Protein 7CIK (pdb70)

Solvent-accessible surface area: 18407 Å² total; per-residue (Å²): 160,92,89,46,89,64,38,16,75,120,20,94,173,118,63,59,119,51,121,64,12,120,118,15,161,13,11,26,0,17,21,97,18,0,93,124,27,42,144,147,28,34,93,173,21,112,86,160,88,10,15,22,0,14,127,108,39,60,176,56,2,4,48,14,5,115,22,2,16,2,11,39,8,9,95,19,6,15,38,28,19,6,110,62,3,70,93,48,105,11,4,84,132,16,133,6,63,1,56,15,27,117,100,27,50,73,152,104,182,87,26,128,2,122,2,33,0,51,0,106,41,72,135,77,38,143,25,69,117,139,61,26,122,61,5,80,69,62,0,8,44,18,5,104,37,1,129,31,100,63,3,85,30,64,99,94,99,124,62,27,90,52,16,24,57,63,15,77,148,105,47,108,103,64,76,92,18,144,89,41,122,32,7,19,1,14,9,99,66,0,87,116,22,10,140,107,24,56,91,216,23,23,1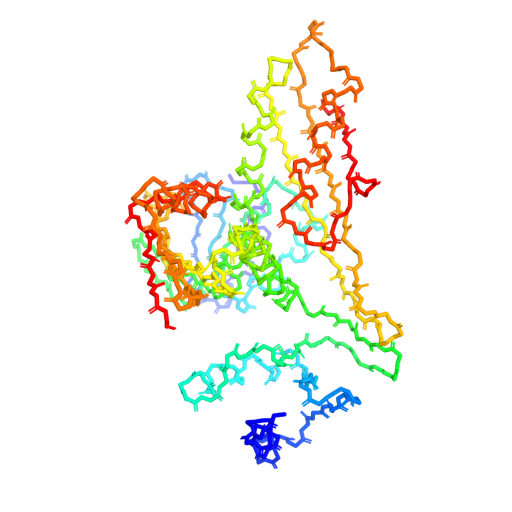12,70,107,11,9,20,0,19,104,122,57,78,167,74,4,7,60,15,1,100,37,1,14,2,16,56,8,12,69,32,5,14,38,30,19,6,114,58,4,55,86,76,98,15,1,108,79,3,122,8,86,1,42,12,16,113,99,16,38,56,153,106,152,64,43,97,4,107,1,27,0,71,1,93,32,93,144,69,42,121,27,55,109,126,60,36,117,56,6,70,68,70,0,7,42,17,4,96,14,6,90,46,95,87,4,83,39,59,87,105

B-factor: mean 67.12, std 33.29, range [23.27, 188.62]

Sequence (312 aa):
PDDLNAVVTELDKEGVKYKISPDGRTIYVPENVARELRLKLAAKGVPRKGIVGYELFDKSGIVLSRFQQLVNFKRAIEGELAKTIMSLDCVEFARVHIVLPEKSLFIREEEEAKASVFLKLKPGCELTPEQVKAIRNLVSGSVENLKPSQVVVVDDPDDLNAVVTELDKEGVKYKISPDGRTIYVPENVARELRLKLAAKGVPRKGIVGYELFDKSGIVLSRFQQLVNFKRAIEGELAKTIMSLDCVEFARVHIVLPEKSLFIREEEEAKASVFLKLKPGCELTPEQVKAIRNLVSGSVENLKPSQVVVVDD

Foldseek 3Di:
DPPPCVPCVVVVVVPADKDADPVGPAIEEAPVVVVVVQVVCVVPPPDPSRYFHAPADDPVGGHGDPVNVVVVVQQVVQVVLQVVLCVDPFFPGKGKDKADDPDDDPVDPADAIAMEMETATDPVDDDDPVSLLVSLCSVQVVDDRYHSVRYYYDYD/DVLVVVVQVVCVPVPNDWDDDPDHQAIEDACVVVVVVCVPLVPVRDPCPRYFHFPDDDPVDTHGDPVRVVVVVQQVVQVVLQVVLCVVVQFVGKGKDKAADDDDDPVDGGAAIAMEMETEGDPPDDDDPVSLLVSLCSVQVPDDRYHSVRYYYDYD

Organism: Aquifex aeolicus (strain VF5) (NCBI:txid224324)

Radius of gyration: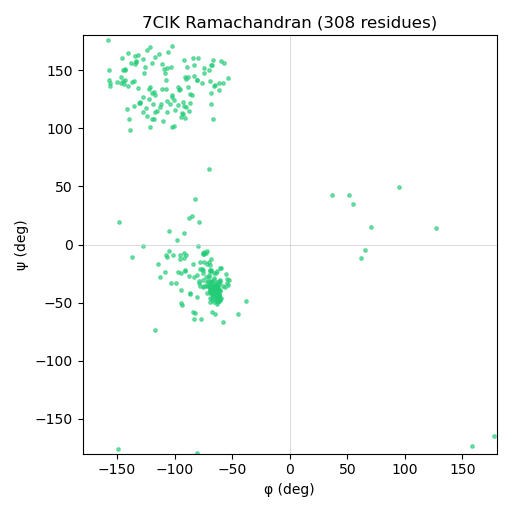 21.32 Å; Cα contacts (8 Å, |Δi|>4): 488; chains: 2; bounding box: 63×47×64 Å

Secondary structure (DSSP, 8-state):
--STHHHHHHHTTTT---EE-SSSS-EEEEHHHHHHHHHHHHHH--SS--EEEEEEE-SSEEEE-HHHHHHHHHHHHHHHHHHHHTTSSSEEEEEEEEEPP-EEETT-S----EEEEEEEE-TT----HHHHHHHHHHHHTT-TT--GGGEEEEE-/-TTGGGTHHHHHHHT---EE-SSSS-EEEEHHHHTTHHHHTTTTT--SSSEEEEEEEETTEEEE-HHHHHHHHHHHHHHHHHHHHGGGSSEEEEEEEEEPP-EEETT-S----EEEEEEEE-SS----HHHHHHHHHHHHTT-TT--GGGEEEEE-

Nearest PDB structures (foldseek):
  7cik-assembly1_B  TM=9.094E-01  e=5.323E-28  Aquifex aeolicus VF5
  8wkq-assembly1_WO  TM=8.737E-01  e=3.207E-10  Salmonella enterica subsp. enterica serovar Typhimurium str. LT2
  7nvg-assembly1_B1  TM=8.906E-01  e=3.865E-09  Salmonella enterica subsp. enterica serovar Typhimurium
  7cgo-assembly1_Da  TM=8.199E-01  e=1.043E-09  Salmonella enterica subsp. enterica serovar Typhimurium str. LT2
  8wkq-assembly1_UI  TM=6.180E-01  e=1.212E-11  Salmonella enterica subsp. enterica serovar Typhimurium str. LT2

Structure (mmCIF, N/CA/C/O backbone):
data_7CIK
#
_entry.id   7CIK
#
_cell.length_a   121.750
_cell.length_b   121.750
_cell.length_c   71.721
_cell.angle_alpha   90.000
_cell.angle_beta   90.000
_cell.angle_gamma   120.000
#
_symmetry.space_group_name_H-M   'H 3'
#
loop_
_entity.id
_entity.type
_entity.pdbx_description
1 polymer 'Flagellar M-ring protein'
2 non-polymer (4R)-2-METHYLPENTANE-2,4-DIOL
3 water water
#
loop_
_atom_site.group_PDB
_atom_site.id
_atom_site.type_symbol
_atom_site.label_atom_id
_atom_site.label_alt_id
_atom_site.label_comp_id
_atom_site.label_asym_id
_atom_site.label_entity_id
_atom_site.label_seq_id
_atom_site.pdbx_PDB_ins_code
_atom_site.Cartn_x
_atom_site.Cartn_y
_atom_site.Cartn_z
_atom_site.occupancy
_atom_site.B_iso_or_equiv
_atom_site.auth_seq_id
_atom_site.auth_comp_id
_atom_site.auth_asym_id
_atom_site.auth_atom_id
_atom_site.pdbx_PDB_model_num
ATOM 1 N N . PRO A 1 18 ? -2.87200 4.89500 33.36000 1.000 143.23723 58 PRO A N 1
ATOM 2 C CA . PRO A 1 18 ? -3.99100 4.94500 34.30700 1.000 145.17536 58 PRO A CA 1
ATOM 3 C C . PRO A 1 18 ? -4.30100 6.37000 34.75400 1.000 146.70441 58 PRO A C 1
ATOM 4 O O . PRO A 1 18 ? -4.23400 6.66900 35.94600 1.000 146.94187 58 PRO A O 1
ATOM 8 N N . ASP A 1 19 ? -4.64100 7.23500 33.80400 1.000 146.53135 59 ASP A N 1
ATOM 9 C CA . ASP A 1 19 ? -4.88700 8.64100 34.10300 1.000 149.48172 59 ASP A CA 1
ATOM 10 C C . ASP A 1 19 ? -6.35100 9.02800 33.91300 1.000 151.31345 59 ASP A C 1
ATOM 11 O O . ASP A 1 19 ? -6.89300 8.92000 32.81200 1.000 152.50324 59 ASP A O 1
ATOM 16 N N . ASP A 1 20 ? -6.98200 9.45700 35.00500 1.000 150.83909 60 ASP A N 1
ATOM 17 C CA . ASP A 1 20 ? -8.33200 10.02900 34.99500 1.000 152.23481 60 ASP A CA 1
ATOM 18 C C . ASP A 1 20 ? -9.43000 9.04200 34.57700 1.000 151.50690 60 ASP A C 1
ATOM 19 O O . ASP A 1 20 ? -10.61700 9.36900 34.63000 1.000 148.65489 60 ASP A O 1
ATOM 24 N N . LEU A 1 21 ? -9.04500 7.83400 34.17800 1.000 151.29433 61 LEU A N 1
ATOM 25 C CA . LEU A 1 21 ? -10.02100 6.84000 33.74600 1.000 148.49965 61 LEU A CA 1
ATOM 26 C C . LEU A 1 21 ? -10.75700 6.23900 34.93900 1.000 146.14408 61 LEU A C 1
ATOM 27 O O . LEU A 1 21 ? -11.87600 5.75000 34.80400 1.000 143.44334 61 LEU A O 1
ATOM 32 N N . ASN A 1 22 ? -10.12100 6.28800 36.10600 1.000 148.70880 62 ASN A N 1
ATOM 33 C CA . ASN A 1 22 ? -10.66900 5.68800 37.31800 1.000 146.93117 62 ASN A CA 1
ATOM 34 C C . ASN A 1 22 ? -12.01100 6.28000 37.74400 1.000 143.08874 62 ASN A C 1
ATOM 35 O O . ASN A 1 22 ? -12.85100 5.58500 38.31600 1.000 138.56089 62 ASN A O 1
ATOM 40 N N . ALA A 1 23 ? -12.20500 7.56400 37.46200 1.000 144.00819 63 ALA A N 1
ATOM 41 C CA . ALA A 1 23 ? -13.40800 8.27300 37.88400 1.000 142.95374 63 ALA A CA 1
ATOM 42 C C . ALA A 1 23 ? -14.66600 7.72400 37.21700 1.000 140.02423 63 ALA A C 1
ATOM 43 O O . ALA A 1 23 ? -15.72500 7.64800 37.84200 1.000 140.43284 63 ALA A O 1
ATOM 45 N N . VAL A 1 24 ? -14.54900 7.33700 35.95100 1.000 136.40618 64 VAL A N 1
ATOM 46 C CA . VAL A 1 24 ? -15.70900 6.87900 35.19500 1.000 133.82642 64 VAL A CA 1
ATOM 47 C C . VAL A 1 24 ? -15.88000 5.36000 35.22000 1.000 133.90484 64 VAL A C 1
ATOM 48 O O . VAL A 1 24 ? -17.00200 4.86600 35.32000 1.000 132.87774 64 VAL A O 1
ATOM 52 N N . VAL A 1 25 ? -14.77700 4.62000 35.14100 1.000 135.22993 65 VAL A N 1
ATOM 53 C CA . VAL A 1 25 ? -14.85300 3.16500 35.03800 1.000 131.62827 65 VAL A CA 1
ATOM 54 C C . VAL A 1 25 ? -15.32300 2.51100 36.33600 1.000 133.29354 65 VAL A C 1
ATOM 55 O O . VAL A 1 25 ? -15.90000 1.42500 36.31300 1.000 131.05841 65 VAL A O 1
ATOM 59 N N . THR A 1 26 ? -15.08400 3.17400 37.46400 1.000 136.08433 66 THR A N 1
ATOM 60 C CA . THR A 1 26 ? -15.48900 2.63800 38.75800 1.000 137.31323 66 THR A CA 1
ATOM 61 C C . THR A 1 26 ? -16.96600 2.90700 39.01700 1.000 136.59211 66 THR A C 1
ATOM 62 O O . THR A 1 26 ? -17.62100 2.17400 39.75900 1.000 135.38473 66 THR A O 1
ATOM 66 N N . GLU A 1 27 ? -17.48600 3.96200 38.39900 1.000 136.95524 67 GLU A N 1
ATOM 67 C CA . GLU A 1 27 ? -18.89700 4.30100 38.52100 1.000 138.74900 67 GLU A CA 1
ATOM 68 C C . GLU A 1 27 ? -19.70400 3.65000 37.40200 1.000 135.50856 67 GLU A C 1
ATOM 69 O O . GLU A 1 27 ? -20.93400 3.69900 37.40200 1.000 134.06558 67 GLU A O 1
ATOM 75 N N . LEU A 1 28 ? -19.00100 3.04300 36.45000 1.000 133.41801 68 LEU A N 1
ATOM 76 C CA . LEU A 1 28 ? -19.64700 2.31200 35.36500 1.000 131.45767 68 LEU A CA 1
ATOM 77 C C . LEU A 1 28 ? -19.49600 0.80800 35.56400 1.000 130.57049 68 LEU A C 1
ATOM 78 O O . LEU A 1 28 ? -20.13600 0.01300 34.87500 1.000 127.17144 68 LEU A O 1
ATOM 83 N N . ASP A 1 29 ? -18.64400 0.42500 36.51000 1.000 130.01148 69 ASP A N 1
ATOM 84 C CA . ASP A 1 29 ? -18.45000 -0.98100 36.84200 1.000 130.28103 69 ASP A CA 1
ATOM 85 C C . ASP A 1 29 ? -19.63100 -1.50000 37.65500 1.000 135.10485 69 ASP A C 1
ATOM 86 O O . ASP A 1 29 ? -19.88900 -2.70300 37.70100 1.000 133.94024 69 ASP A O 1
ATOM 91 N N . LYS A 1 30 ? -20.34800 -0.57800 38.29200 1.000 135.22648 70 LYS A N 1
ATOM 92 C CA . LYS A 1 30 ? -21.50000 -0.92500 39.11600 1.000 135.29366 70 LYS A CA 1
ATOM 93 C C . LYS A 1 30 ? -22.65900 -1.46500 38.28200 1.000 135.82322 70 LYS A C 1
ATOM 94 O O . LYS A 1 30 ? -23.24600 -2.49400 38.61700 1.000 136.57666 70 LYS A O 1
ATOM 100 N N . GLU A 1 31 ? -22.98400 -0.76400 37.19900 1.000 134.51175 71 GLU A N 1
ATOM 101 C CA . GLU A 1 31 ? -24.09300 -1.15600 36.33200 1.000 132.74487 71 GLU A CA 1
ATOM 102 C C . GLU A 1 31 ? -23.84300 -2.51300 35.68300 1.000 130.11072 71 GLU A C 1
ATOM 103 O O . GLU A 1 31 ? -24.70400 -3.39200 35.71000 1.000 128.49077 71 GLU A O 1
ATOM 109 N N . GLY A 1 32 ? -22.66100 -2.67700 35.09800 1.000 125.29611 72 GLY A N 1
ATOM 110 C CA . GLY A 1 32 ? -22.28900 -3.93700 34.48200 1.000 122.92008 72 GLY A CA 1
ATOM 111 C C . GLY A 1 32 ? -22.56000 -3.98000 32.99000 1.000 119.14371 72 GLY A C 1
ATOM 112 O O . GLY A 1 32 ? -23.16800 -4.92700 32.48900 1.000 116.11672 72 GLY A O 1
ATOM 113 N N . VAL A 1 33 ? -22.11100 -2.95100 32.28000 1.000 117.35716 73 VAL A N 1
ATOM 114 C CA . VAL A 1 33 ? -22.24100 -2.91100 30.82800 1.000 109.45140 73 VAL A CA 1
ATOM 115 C C . VAL A 1 33 ? -20.87700 -3.09000 30.16800 1.000 102.18629 73 VAL A C 1
ATOM 116 O O . VAL A 1 33 ? -19.84800 -2.72900 30.74100 1.000 104.37625 73 VAL A O 1
ATOM 120 N N . LYS A 1 34 ? -20.87600 -3.65200 28.96400 1.000 95.51072 74 LYS A N 1
ATOM 121 C CA . LYS A 1 34 ? -19.63400 -3.95700 28.26300 1.000 96.23791 74 LYS A CA 1
ATOM 122 C C . LYS A 1 34 ? -18.86500 -2.70000 27.86800 1.000 92.37673 74 LYS A C 1
ATOM 123 O O . LYS A 1 34 ? -19.26900 -1.96600 26.96700 1.000 78.34586 74 LYS A O 1
ATOM 129 N N . TYR A 1 35 ? -17.75300 -2.46000 28.55400 1.000 91.74423 75 TYR A N 1
ATOM 130 C CA . TYR A 1 35 ? -16.87000 -1.34800 28.22500 1.000 88.08721 75 TYR A CA 1
ATOM 131 C C . TYR A 1 35 ? -15.42000 -1.80500 28.30900 1.000 90.96576 75 TYR A C 1
ATOM 132 O O . TYR A 1 35 ? -15.11000 -2.77200 29.00500 1.000 99.43072 75 TYR A O 1
ATOM 141 N N . LYS A 1 36 ? -14.53300 -1.11100 27.60500 1.000 85.76667 76 LYS A N 1
ATOM 142 C CA . LYS A 1 36 ? -13.11800 -1.45400 27.64400 1.000 93.01733 76 LYS A CA 1
ATOM 143 C C . LYS A 1 36 ? -12.23600 -0.26900 27.26800 1.000 90.70686 76 LYS A C 1
ATOM 144 O O . LYS A 1 36 ? -12.63500 0.59700 26.49000 1.000 81.06428 76 LYS A O 1
ATOM 150 N N . ILE A 1 37 ? -11.03200 -0.24300 27.83000 1.000 94.93520 77 ILE A N 1
ATOM 151 C CA . ILE A 1 37 ? -10.08600 0.83600 27.58000 1.000 91.59057 77 ILE A CA 1
ATOM 152 C C . ILE A 1 37 ? -9.18700 0.49500 26.39500 1.000 92.43535 77 ILE A C 1
ATOM 153 O O . ILE A 1 37 ? -8.82800 -0.66500 26.19300 1.000 96.41413 77 ILE A O 1
ATOM 158 N N . SER A 1 38 ? -8.83700 1.51100 25.61200 1.000 92.52459 78 SER A N 1
ATOM 159 C CA . SER A 1 38 ? -7.93300 1.35100 24.47800 1.000 98.79772 78 SER A CA 1
ATOM 160 C C . SER A 1 38 ? -6.57000 0.83200 24.93700 1.000 106.12926 78 SER A C 1
ATOM 161 O O . SER A 1 38 ? -6.21000 0.99000 26.10400 1.000 104.31746 78 SER A O 1
ATOM 164 N N . PRO A 1 39 ? -5.80700 0.20600 24.02300 1.000 110.51417 79 PRO A N 1
ATOM 165 C CA . PRO A 1 39 ? -4.46200 -0.27400 24.36700 1.000 109.40379 79 PRO A CA 1
ATOM 166 C C . PRO A 1 39 ? -3.53300 0.84900 24.82700 1.000 113.10192 79 PRO A C 1
ATOM 167 O O . PRO A 1 39 ? -2.52400 0.58200 25.48100 1.000 114.53482 79 PRO A O 1
ATOM 171 N N . ASP A 1 40 ? -3.87400 2.08800 24.48600 1.000 115.39746 80 ASP A N 1
ATOM 172 C CA . ASP A 1 40 ? -3.10900 3.24600 24.92900 1.000 112.44109 80 ASP A CA 1
ATOM 173 C C . ASP A 1 40 ? -3.42300 3.56000 26.38800 1.000 111.27842 80 ASP A C 1
ATOM 174 O O . ASP A 1 40 ? -2.55400 3.46700 27.25500 1.000 112.02913 80 ASP A O 1
ATOM 179 N N . GLY A 1 41 ? -4.67300 3.93000 26.65000 1.000 104.76422 81 GLY A N 1
ATOM 180 C CA . GLY A 1 41 ? -5.11700 4.20600 28.00400 1.000 102.54223 81 GLY A CA 1
ATOM 181 C C . GLY A 1 41 ? -5.77900 5.56100 28.16400 1.000 108.69518 81 GLY A C 1
ATOM 182 O O . GLY A 1 41 ? -5.96800 6.03500 29.28400 1.000 113.48781 81 GLY A O 1
ATOM 183 N N . ARG A 1 42 ? -6.13500 6.18600 27.04600 1.000 105.02692 82 ARG A N 1
ATOM 184 C CA . ARG A 1 42 ? -6.76300 7.50400 27.08000 1.000 103.86020 82 ARG A CA 1
ATOM 185 C C . ARG A 1 42 ? -8.07000 7.53600 26.28900 1.000 101.08113 82 ARG A C 1
ATOM 186 O O . ARG A 1 42 ? -8.74800 8.56300 26.23800 1.000 103.38024 82 ARG A O 1
ATOM 194 N N . THR A 1 43 ? -8.41900 6.41000 25.67600 1.000 97.48092 83 THR A N 1
ATOM 195 C CA . THR A 1 43 ? -9.65900 6.30300 24.91400 1.000 90.51430 83 THR A CA 1
ATOM 196 C C . THR A 1 43 ? -10.53100 5.17400 25.45400 1.000 84.13753 83 THR A C 1
ATOM 197 O O . THR A 1 43 ? -10.08900 4.03100 25.55200 1.000 85.20439 83 THR A O 1
ATOM 201 N N . ILE A 1 44 ? -11.77200 5.49900 25.80300 1.000 75.98916 84 ILE A N 1
ATOM 202 C CA . ILE A 1 44 ? -12.68300 4.50900 26.36500 1.000 71.35668 84 ILE A CA 1
ATOM 203 C C . ILE A 1 44 ? -13.81800 4.19800 25.39000 1.000 69.82745 84 ILE A C 1
ATOM 204 O O . ILE A 1 44 ? -14.14600 5.00900 24.52200 1.000 68.01593 84 ILE A O 1
ATOM 209 N N . TYR A 1 45 ? -14.40300 3.01200 25.53000 1.000 68.00341 85 TYR A N 1
ATOM 210 C CA . TYR A 1 45 ? -15.50400 2.58800 24.67400 1.000 56.43935 85 TYR A CA 1
ATOM 211 C C . TYR A 1 45 ? -16.72800 2.21300 25.50300 1.000 56.43075 85 TYR A C 1
ATOM 212 O O . TYR A 1 45 ? -16.72900 1.20200 26.20400 1.000 67.03091 85 TYR A O 1
ATOM 221 N N . VAL A 1 46 ? -17.76700 3.03800 25.41800 1.000 54.79563 86 VAL A N 1
ATOM 222 C CA . VAL A 1 46 ? -18.99800 2.81900 26.16900 1.000 55.26753 86 VAL A CA 1
ATOM 223 C C . VAL A 1 46 ? -20.20200 2.85200 25.23000 1.000 50.41923 86 VAL A C 1
ATOM 224 O O . VAL A 1 46 ? -20.10400 3.37800 24.12300 1.000 50.12115 86 VAL A O 1
ATOM 228 N N . PRO A 1 47 ? -21.33600 2.26700 25.65600 1.000 51.56791 87 PRO A N 1
ATOM 229 C CA . PRO A 1 47 ? -22.56700 2.38500 24.86500 1.000 53.05308 87 PRO A CA 1
ATOM 230 C C . PRO A 1 47 ? -22.95100 3.84300 24.62200 1.000 51.53504 87 PRO A C 1
ATOM 231 O O . PRO A 1 47 ? -22.55100 4.71600 25.39100 1.000 55.89475 87 PRO A O 1
ATOM 235 N N . GLU A 1 48 ? -23.71500 4.09700 23.56400 1.000 52.46513 88 GLU A N 1
ATOM 236 C CA . GLU A 1 48 ? -24.06500 5.46300 23.18500 1.000 55.65886 88 GLU A CA 1
ATOM 237 C C . GLU A 1 48 ? -24.92200 6.15300 24.24300 1.000 58.71653 88 GLU A C 1
ATOM 238 O O . GLU A 1 48 ? -24.78400 7.35600 24.47400 1.000 63.03026 88 GLU A O 1
ATOM 244 N N . ASN A 1 49 ? -25.80100 5.39200 24.88800 1.000 60.92435 89 ASN A N 1
ATOM 245 C CA . ASN A 1 49 ? -26.64500 5.93900 25.94400 1.000 67.93633 89 ASN A CA 1
ATOM 246 C C . ASN A 1 49 ? -25.80600 6.39700 27.13300 1.000 67.59618 89 ASN A C 1
ATOM 247 O O . ASN A 1 49 ? -26.21900 7.26700 27.90000 1.000 69.66970 89 ASN A O 1
ATOM 252 N N . VAL A 1 50 ? -24.62500 5.80400 27.27500 1.000 61.58893 90 VAL A N 1
ATOM 253 C CA . VAL A 1 50 ? -23.69100 6.18100 28.32700 1.000 63.23863 90 VAL A CA 1
ATOM 254 C C . VAL A 1 50 ? -22.81300 7.34500 27.87600 1.000 64.13363 90 VAL A C 1
ATOM 255 O O . VAL A 1 50 ? -22.57300 8.28500 28.63400 1.000 63.88812 90 VAL A O 1
ATOM 259 N N . ALA A 1 51 ? -22.34500 7.27600 26.63300 1.000 61.79580 91 ALA A N 1
ATOM 260 C CA . ALA A 1 51 ? -21.47400 8.30500 26.07200 1.000 66.67755 91 ALA A CA 1
ATOM 261 C C . ALA A 1 51 ? -22.17500 9.65800 25.99700 1.000 66.26614 91 ALA A C 1
ATOM 262 O O . ALA A 1 51 ? -21.54000 10.70300 26.13100 1.000 62.18453 91 ALA A O 1
ATOM 264 N N . ARG A 1 52 ? -23.48700 9.62800 25.78500 1.000 60.16397 92 ARG A N 1
ATOM 265 C CA . ARG A 1 52 ? -24.28500 10.84600 25.70200 1.000 66.30641 92 ARG A CA 1
ATOM 266 C C . ARG A 1 52 ? -24.31200 11.57200 27.04600 1.000 69.02919 92 ARG A C 1
ATOM 267 O O . ARG A 1 52 ? -24.51200 12.78600 27.10700 1.000 67.73532 92 ARG A O 1
ATOM 275 N N . GLU A 1 53 ? -24.09200 10.82000 28.12000 1.000 67.57625 93 GLU A N 1
ATOM 276 C CA . GLU A 1 53 ? -24.05800 11.38200 29.46400 1.000 65.09102 93 GLU A CA 1
ATOM 277 C C . GLU A 1 53 ? -22.64600 11.79200 29.87400 1.000 68.60742 93 GLU A C 1
ATOM 278 O O . GLU A 1 53 ? -22.45900 12.47700 30.87900 1.000 78.83774 93 GLU A O 1
ATOM 284 N N . LEU A 1 54 ? -21.65500 11.37400 29.09200 1.000 65.52870 94 LEU A N 1
ATOM 285 C CA . LEU A 1 54 ? -20.25700 11.57600 29.46400 1.000 71.45773 94 LEU A CA 1
ATOM 286 C C . LEU A 1 54 ? -19.53800 12.63300 28.62700 1.000 77.04340 94 LEU A C 1
ATOM 287 O O . LEU A 1 54 ? -18.55100 13.21000 29.07800 1.000 75.26639 94 LEU A O 1
ATOM 292 N N . ARG A 1 55 ? -20.02500 12.88500 27.41600 1.000 76.02941 95 ARG A N 1
ATOM 293 C CA . ARG A 1 55 ? -19.34000 13.80000 26.50400 1.000 81.44225 95 ARG A CA 1
ATOM 294 C C . ARG A 1 55 ? -19.32100 15.24300 27.00800 1.000 84.50629 95 ARG A C 1
ATOM 295 O O . ARG A 1 55 ? -18.26900 15.88000 27.03200 1.000 83.92114 95 ARG A O 1
ATOM 303 N N . LEU A 1 56 ? -20.48100 15.75400 27.40800 1.000 81.97830 96 LEU A N 1
ATOM 304 C CA . LEU A 1 56 ? -20.58200 17.13500 27.87500 1.000 83.26810 96 LEU A CA 1
ATOM 305 C C . LEU A 1 56 ? -19.88900 17.34100 29.21800 1.000 88.88235 96 LEU A C 1
ATOM 306 O O . LEU A 1 56 ? -19.28900 18.38800 29.46200 1.000 94.34669 96 LEU A O 1
ATOM 311 N N . LYS A 1 57 ? -19.97400 16.33800 30.08600 1.000 89.71969 97 LYS A N 1
ATOM 312 C CA . LYS A 1 57 ? -19.39400 16.43500 31.42100 1.000 91.46069 97 LYS A CA 1
ATOM 313 C C . LYS A 1 57 ? -17.87100 16.34900 31.38900 1.000 98.37956 97 LYS A C 1
ATOM 314 O O . LYS A 1 57 ? -17.18900 17.01000 32.17100 1.000 106.88918 97 LYS A O 1
ATOM 320 N N . LEU A 1 58 ? -17.34400 15.53100 30.48400 1.000 100.34263 98 LEU A N 1
ATOM 321 C CA . LEU A 1 58 ? -15.90300 15.34900 30.37100 1.000 104.29416 98 LEU A CA 1
ATOM 322 C C . LEU A 1 58 ? -15.25900 16.50800 29.62000 1.000 109.77859 98 LEU A C 1
ATOM 323 O O . LEU A 1 58 ? -14.12800 16.88700 29.91100 1.000 118.02271 98 LEU A O 1
ATOM 328 N N . ALA A 1 59 ? -15.98400 17.07000 28.65700 1.000 107.35666 99 ALA A N 1
ATOM 329 C CA . ALA A 1 59 ? -15.47400 18.19200 27.87500 1.000 108.50701 99 ALA A CA 1
ATOM 330 C C . ALA A 1 59 ? -15.16800 19.39300 28.76900 1.000 115.57104 99 ALA A C 1
ATOM 331 O O . ALA A 1 59 ? -14.26500 20.17800 28.47900 1.000 119.18711 99 ALA A O 1
ATOM 333 N N . ALA A 1 60 ? -15.92400 19.52900 29.85400 1.000 117.66947 100 ALA A N 1
ATOM 334 C CA . ALA A 1 60 ? -15.67300 20.57500 30.83900 1.000 115.52573 100 ALA A CA 1
ATOM 335 C C . ALA A 1 60 ? -14.51300 20.12100 31.72800 1.000 118.00712 100 ALA A C 1
ATOM 336 O O . ALA A 1 60 ? -13.73300 20.94000 32.21300 1.000 119.32842 100 ALA A O 1
ATOM 338 N N . LYS A 1 61 ? -14.40400 18.81200 31.93500 1.000 122.05465 101 LYS A N 1
ATOM 339 C CA . LYS A 1 61 ? -13.31000 18.23700 32.71700 1.000 123.66095 101 LYS A CA 1
ATOM 340 C C . LYS A 1 61 ? -11.91700 17.91900 32.15000 1.000 132.63118 101 LYS A C 1
ATOM 341 O O . LYS A 1 61 ? -10.91100 18.50800 32.56400 1.000 138.91737 101 LYS A O 1
ATOM 347 N N . GLY A 1 62 ? -11.87100 16.98100 31.19900 1.000 133.06615 102 GLY A N 1
ATOM 348 C CA . GLY A 1 62 ? -10.63300 16.58500 30.54000 1.000 143.54607 102 GLY A CA 1
ATOM 349 C C . GLY A 1 62 ? -10.82200 16.92700 29.07400 1.000 152.64716 102 GLY A C 1
ATOM 350 O O . GLY A 1 62 ? -11.83500 16.57300 28.47200 1.000 146.94944 102 GLY A O 1
ATOM 351 N N . VAL A 1 63 ? -9.83900 17.59800 28.48200 1.000 167.78737 103 VAL A N 1
ATOM 352 C CA . VAL A 1 63 ? -10.03100 18.16200 27.14500 1.000 174.47737 103 VAL A CA 1
ATOM 353 C C . VAL A 1 63 ? -9.36300 17.47400 25.92000 1.000 176.62737 103 VAL A C 1
ATOM 354 O O . VAL A 1 63 ? -9.66600 17.86800 24.79200 1.000 175.04737 103 VAL A O 1
ATOM 358 N N . PRO A 1 64 ? -8.52300 16.42100 26.12000 1.000 182.37737 104 PRO A N 1
ATOM 359 C CA . PRO A 1 64 ? -7.49500 16.03300 25.13100 1.000 185.27737 104 PRO A CA 1
ATOM 360 C C . PRO A 1 64 ? -7.77400 15.93500 23.62700 1.000 175.09737 104 PRO A C 1
ATOM 361 O O . PRO A 1 64 ? -7.12300 16.62400 22.84300 1.000 183.94737 104 PRO A O 1
ATOM 365 N N . ARG A 1 65 ? -8.71100 15.07600 23.23500 1.000 162.45846 105 ARG A N 1
ATOM 366 C CA . ARG A 1 65 ? -9.19600 15.04700 21.85700 1.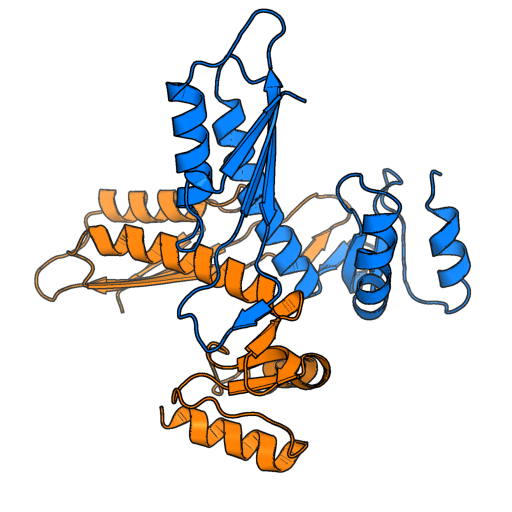000 152.90019 105 ARG A CA 1
ATOM 367 C C . ARG A 1 65 ? -10.65200 14.62500 22.01300 1.000 135.65376 105 ARG A C 1
ATOM 368 O O . ARG A 1 65 ? -11.28700 14.16900 21.06100 1.000 121.60277 105 ARG A O 1
ATOM 376 N N . LYS A 1 66 ? -11.16500 14.80200 23.23000 1.000 139.59737 106 LYS A N 1
ATOM 377 C CA . LYS A 1 66 ? -12.50000 14.35600 23.61700 1.000 115.26055 106 LYS A CA 1
ATOM 378 C C . LYS A 1 66 ? -12.69600 12.89000 23.25200 1.000 106.42372 106 LYS A C 1
ATOM 379 O O . LYS A 1 66 ? -13.74500 12.50200 22.73400 1.000 94.19784 106 LYS A O 1
ATOM 385 N N . GLY A 1 67 ? -11.66900 12.08700 23.51500 1.000 107.08467 107 GLY A N 1
ATOM 386 C CA . GLY A 1 67 ? -11.64500 10.69600 23.10400 1.000 94.61633 107 GLY A CA 1
ATOM 387 C C . GLY A 1 67 ? -12.59800 9.77800 23.84200 1.000 85.33067 107 GLY A C 1
ATOM 388 O O . GLY A 1 67 ? -12.16900 8.86800 24.54900 1.000 81.48889 107 GLY A O 1
ATOM 389 N N . ILE A 1 68 ? -13.89500 10.01200 23.67300 1.000 81.45500 108 ILE A N 1
ATOM 390 C CA . ILE A 1 68 ? -14.90900 9.10900 24.20200 1.000 72.05391 108 ILE A CA 1
ATOM 391 C C . ILE A 1 68 ? -15.71000 8.52700 23.04400 1.000 66.12777 108 ILE A C 1
ATOM 392 O O . ILE A 1 68 ? -16.41900 9.25100 22.34500 1.000 64.54952 108 ILE A O 1
ATOM 397 N N . VAL A 1 69 ? -15.59100 7.22000 22.84200 1.000 60.07915 109 VAL A N 1
ATOM 398 C CA . VAL A 1 69 ? -16.22400 6.56900 21.70100 1.000 52.31935 109 VAL A CA 1
ATOM 399 C C . VAL A 1 69 ? -17.46900 5.78400 22.10500 1.000 47.44782 109 VAL A C 1
ATOM 400 O O . VAL A 1 69 ? -17.40000 4.87000 22.92500 1.000 51.61406 109 VAL A O 1
ATOM 404 N N . GLY A 1 70 ? -18.60500 6.14900 21.51900 1.000 47.96894 110 GLY A N 1
ATOM 405 C CA . GLY A 1 70 ? -19.85400 5.45500 21.77200 1.000 46.27490 110 GLY A CA 1
ATOM 406 C C . GLY A 1 70 ? -20.14900 4.42100 20.70200 1.000 46.73823 110 GLY A C 1
ATOM 407 O O . GLY A 1 70 ? -19.99500 4.69100 19.51100 1.000 43.17314 110 GLY A O 1
ATOM 408 N N . TYR A 1 71 ? -20.57400 3.23300 21.12200 1.000 47.11406 111 TYR A N 1
ATOM 409 C CA . TYR A 1 71 ? -20.84900 2.15700 20.17600 1.000 45.92070 111 TYR A CA 1
ATOM 410 C C . TYR A 1 71 ? -22.31400 1.72900 20.18500 1.000 47.89384 111 TYR A C 1
ATOM 411 O O . TYR A 1 71 ? -23.05100 2.00200 21.13300 1.000 50.12472 111 TYR A O 1
ATOM 420 N N . GLU A 1 72 ? -22.72200 1.05400 19.11600 1.000 44.43884 112 GLU A N 1
ATOM 421 C CA . GLU A 1 72 ? -24.05500 0.47500 19.01900 1.000 45.06673 112 GLU A CA 1
ATOM 422 C C . GLU A 1 72 ? -23.99700 -1.00900 19.37000 1.000 49.31935 112 GLU A C 1
ATOM 423 O O . GLU A 1 72 ? -24.93600 -1.56500 19.94000 1.000 52.06208 112 GLU A O 1
ATOM 429 N N . LEU A 1 73 ? -22.87600 -1.63800 19.02900 1.000 48.92652 113 LEU A N 1
ATOM 430 C CA . LEU A 1 73 ? -22.66000 -3.05500 19.30300 1.000 44.78817 113 LEU A CA 1
ATOM 431 C C . LEU A 1 73 ? -21.19700 -3.30800 19.65500 1.000 45.52232 113 LEU A C 1
ATOM 432 O O . LEU A 1 73 ? -20.29700 -2.75200 19.02600 1.000 45.90209 113 LEU A O 1
ATOM 437 N N . PHE A 1 74 ? -20.96200 -4.14600 20.66000 1.000 48.29078 114 PHE A N 1
ATOM 438 C CA . PHE A 1 74 ? -19.60400 -4.41100 21.12500 1.000 46.19569 114 PHE A CA 1
ATOM 439 C C . PHE A 1 74 ? -19.11300 -5.80400 20.74200 1.000 46.78049 114 PHE A C 1
ATOM 440 O O . PHE A 1 74 ? -19.87000 -6.77500 20.77100 1.000 46.71392 114 PHE A O 1
ATOM 448 N N . ASP A 1 75 ? -17.83400 -5.88700 20.38900 1.000 52.53119 115 ASP A N 1
ATOM 449 C CA . ASP A 1 75 ? -17.19200 -7.15300 20.05800 1.000 48.02175 115 ASP A CA 1
ATOM 450 C C . ASP A 1 75 ? -15.74000 -7.10800 20.52600 1.000 55.64665 115 ASP A C 1
ATOM 451 O O . ASP A 1 75 ? -15.19000 -6.02800 20.74800 1.000 55.16399 115 ASP A O 1
ATOM 456 N N . LYS A 1 76 ? -15.12000 -8.27400 20.68300 1.000 55.66796 116 LYS A N 1
ATOM 457 C CA . LYS A 1 76 ? -13.75600 -8.34100 21.19800 1.000 54.83233 116 LYS A CA 1
ATOM 458 C C . LYS A 1 76 ? -12.74200 -7.79100 20.19600 1.000 54.56477 116 LYS A C 1
ATOM 459 O O . LYS A 1 76 ? -11.64100 -7.39000 20.57500 1.000 58.17829 116 LYS A O 1
ATOM 465 N N . SER A 1 77 ? -13.11800 -7.76700 18.92200 1.000 53.49445 117 SER A N 1
ATOM 466 C CA . SER A 1 77 ? -12.22000 -7.30700 17.86800 1.000 50.55790 117 SER A CA 1
ATOM 467 C C . SER A 1 77 ? -12.43500 -5.83200 17.54700 1.000 54.99871 117 SER A C 1
ATOM 468 O O . SER A 1 77 ? -11.53700 -5.16000 17.04200 1.000 61.28728 117 SER A O 1
ATOM 471 N N . GLY A 1 78 ? -13.63200 -5.33600 17.84200 1.000 51.07718 118 GLY A N 1
ATOM 472 C CA . GLY A 1 78 ? -13.97000 -3.95300 17.56600 1.000 50.55416 118 GLY A CA 1
ATOM 473 C C . GLY A 1 78 ? -15.40800 -3.63300 17.92100 1.000 48.82259 118 GLY A C 1
ATOM 474 O O . GLY A 1 78 ? -16.06700 -4.39200 18.62800 1.000 49.40640 118 GLY A O 1
ATOM 475 N N . ILE A 1 79 ? -15.89800 -2.50000 17.42900 1.000 47.43259 119 ILE A N 1
ATOM 476 C CA . ILE A 1 79 ? -17.25500 -2.06500 17.73100 1.000 44.95766 119 ILE A CA 1
ATOM 477 C C . ILE A 1 79 ? -18.00300 -1.60300 16.48600 1.000 40.45430 119 ILE A C 1
ATOM 478 O O . ILE A 1 79 ? -17.39300 -1.23700 15.48000 1.000 40.44689 119 ILE A O 1
ATOM 483 N N . VAL A 1 80 ? -19.32900 -1.62900 16.56100 1.000 42.26193 120 VAL A N 1
ATOM 484 C CA . VAL A 1 80 ? -20.15800 -0.95500 15.57400 1.000 37.46918 120 VAL A CA 1
ATOM 485 C C . VAL A 1 80 ? -20.48100 0.43500 16.10300 1.000 40.09274 120 VAL A C 1
ATOM 486 O O . VAL A 1 80 ? -21.17900 0.57700 17.10600 1.000 42.35080 120 VAL A O 1
ATOM 490 N N . LEU A 1 81 ? -19.95400 1.45500 15.43500 1.000 39.95596 121 LEU A N 1
ATOM 491 C CA . LEU A 1 81 ? -20.11300 2.83300 15.88600 1.000 34.99051 121 LEU A CA 1
ATOM 492 C C . LEU A 1 81 ? -21.57500 3.26100 15.91200 1.000 32.14638 121 LEU A C 1
ATOM 493 O O . LEU A 1 81 ? -22.34600 2.93100 15.01100 1.000 33.26911 121 LEU A O 1
ATOM 498 N N . SER A 1 82 ? -21.95300 3.99100 16.95600 1.000 39.71671 122 SER A N 1
ATOM 499 C CA . SER A 1 82 ? -23.27100 4.60400 17.00800 1.000 38.77511 122 SER A CA 1
ATOM 500 C C . SER A 1 82 ? -23.35100 5.66600 15.92200 1.000 33.14640 122 SER A C 1
ATOM 501 O O . SER A 1 82 ? -22.32300 6.15000 15.44800 1.000 34.40295 122 SER A O 1
ATOM 504 N N . ARG A 1 83 ? -24.56700 6.02200 15.52200 1.000 31.72519 123 ARG A N 1
ATOM 505 C CA . ARG A 1 83 ? -24.75600 7.02000 14.47600 1.000 37.10952 123 ARG A CA 1
ATOM 506 C C . ARG A 1 83 ? -24.15600 8.35800 14.89200 1.000 35.98781 123 ARG A C 1
ATOM 507 O O . ARG A 1 83 ? -23.55800 9.06200 14.07900 1.000 43.31116 123 ARG A O 1
ATOM 515 N N . PHE A 1 84 ? -24.31300 8.69100 16.16900 1.000 34.63237 124 PHE A N 1
ATOM 516 C CA . PHE A 1 84 ? -23.77300 9.92700 16.71700 1.000 35.56380 124 PHE A CA 1
ATOM 517 C C . PHE A 1 84 ? -22.25200 9.96200 16.60800 1.000 37.17433 124 PHE A C 1
ATOM 518 O O . PHE A 1 84 ? -21.67300 10.97100 16.20300 1.000 35.38319 124 PHE A O 1
ATOM 526 N N . GLN A 1 85 ? -21.61200 8.85400 16.97000 1.000 33.00645 125 GLN A N 1
ATOM 527 C CA . GLN A 1 85 ? -20.15800 8.75500 16.92600 1.000 32.73892 125 GLN A CA 1
ATOM 528 C C . GLN A 1 85 ? -19.64100 8.86500 15.49400 1.000 31.55056 125 GLN A C 1
ATOM 529 O O . GLN A 1 85 ? -18.56300 9.41000 15.25600 1.000 32.49901 125 GLN A O 1
ATOM 535 N N . GLN A 1 86 ? -20.41500 8.34300 14.54700 1.000 29.89442 126 GLN A N 1
ATOM 536 C CA . GLN A 1 86 ? -20.08200 8.45500 13.13100 1.000 32.39025 126 GLN A CA 1
ATOM 537 C C . GLN A 1 86 ? -20.00700 9.91300 12.69300 1.000 27.52435 126 GLN A C 1
ATOM 538 O O . GLN A 1 86 ? -19.05500 10.32600 12.03300 1.000 28.82165 126 GLN A O 1
ATOM 544 N N . LEU A 1 87 ? -21.02500 10.68300 13.06400 1.000 27.69001 127 LEU A N 1
ATOM 545 C CA . LEU A 1 87 ? -21.10900 12.09200 12.70100 1.000 31.52736 127 LEU A CA 1
ATOM 546 C C . LEU A 1 87 ? -20.00900 12.90500 13.36900 1.000 28.04290 127 LEU A C 1
ATOM 547 O O . LEU A 1 87 ? -19.44800 13.81900 12.76400 1.000 29.08003 127 LEU A O 1
ATOM 552 N N . VAL A 1 88 ? -19.71000 12.57100 14.62100 1.000 30.14930 128 VAL A N 1
ATOM 553 C CA . VAL A 1 88 ? -18.61400 13.20200 15.34600 1.000 29.13849 128 VAL A CA 1
ATOM 554 C C . VAL A 1 88 ? -17.29000 12.93500 14.63900 1.000 35.76024 128 VAL A C 1
ATOM 555 O O . VAL A 1 88 ? -16.50400 13.85400 14.40000 1.000 33.66549 128 VAL A O 1
ATOM 559 N N . ASN A 1 89 ? -17.06000 11.67100 14.29600 1.000 32.43142 129 ASN A N 1
ATOM 560 C CA . ASN A 1 89 ? -15.83800 11.26700 13.61000 1.000 37.06692 129 ASN A CA 1
ATOM 561 C C . ASN A 1 89 ? -15.69400 11.92100 12.23800 1.000 29.74306 129 ASN A C 1
ATOM 562 O O . ASN A 1 89 ? -14.58600 12.24500 11.81500 1.000 34.74048 129 ASN A O 1
ATOM 567 N N . PHE A 1 90 ? -16.81300 12.11300 11.54800 1.000 28.47353 130 PHE A N 1
ATOM 568 C CA . PHE A 1 90 ? -16.79100 12.74600 10.23300 1.000 30.18207 130 PHE A CA 1
ATOM 569 C C . PHE A 1 90 ? -16.39500 14.21400 10.33800 1.000 35.35939 130 PHE A C 1
ATOM 570 O O . PHE A 1 90 ? -15.63600 14.72100 9.51200 1.000 34.62147 130 PHE A O 1
ATOM 578 N N . LYS A 1 91 ? -16.91700 14.88900 11.35700 1.000 31.92342 131 LYS A N 1
ATOM 579 C CA . LYS A 1 91 ? -16.59900 16.29200 11.59200 1.000 33.37981 131 LYS A CA 1
ATOM 580 C C . LYS A 1 91 ? -15.10600 16.47600 11.84900 1.000 30.85445 131 LYS A C 1
ATOM 581 O O . LYS A 1 91 ? -14.46700 17.34000 11.25000 1.000 33.74597 131 LYS A O 1
ATOM 587 N N . ARG A 1 92 ? -14.55800 15.64900 12.73400 1.000 32.20572 132 ARG A N 1
ATOM 588 C CA . ARG A 1 92 ? -13.13700 15.70100 13.06300 1.000 36.35379 132 ARG A CA 1
ATOM 589 C C . ARG A 1 92 ? -12.27300 15.30900 11.86900 1.000 34.66153 132 ARG A C 1
ATOM 590 O O . ARG A 1 92 ? -11.13500 15.76000 11.74000 1.000 32.44826 132 ARG A O 1
ATOM 598 N N . ALA A 1 93 ? -12.82100 14.46600 10.99900 1.000 31.93595 133 ALA A N 1
ATOM 599 C CA . ALA A 1 93 ? -12.12500 14.06700 9.78200 1.000 33.23532 133 ALA A CA 1
ATOM 600 C C . ALA A 1 93 ? -12.02600 15.24300 8.81600 1.000 30.64229 133 ALA A C 1
ATOM 601 O O . ALA A 1 93 ? -10.99100 15.45500 8.18400 1.000 30.38562 133 ALA A O 1
ATOM 603 N N . ILE A 1 94 ? -13.11300 16.00100 8.70700 1.000 30.30977 134 ILE A N 1
ATOM 604 C CA . ILE A 1 94 ? -13.12900 17.21700 7.90200 1.000 30.48149 134 ILE A CA 1
ATOM 605 C C . ILE A 1 94 ? -12.11200 18.21900 8.44000 1.000 27.65272 134 ILE A C 1
ATOM 606 O O . ILE A 1 94 ? -11.37000 18.84200 7.67900 1.000 26.60426 134 ILE A O 1
ATOM 611 N N . GLU A 1 95 ? -12.07600 18.35600 9.76100 1.000 30.24814 135 GLU A N 1
ATOM 612 C CA . GLU A 1 95 ? -11.17000 19.29000 10.41700 1.000 28.96412 135 GLU A CA 1
ATOM 613 C C . GLU A 1 95 ? -9.71600 18.84300 10.31000 1.000 31.11747 135 GLU A C 1
ATOM 614 O O . GLU A 1 95 ? -8.81100 19.67000 10.19400 1.000 27.73699 135 GLU A O 1
ATOM 620 N N . GLY A 1 96 ? -9.49800 17.53200 10.35000 1.000 33.02650 136 GLY A N 1
ATOM 621 C CA . GLY A 1 96 ? -8.16200 16.97800 10.22600 1.000 28.63511 136 GLY A CA 1
ATOM 622 C C . GLY A 1 96 ? -7.57300 17.21500 8.84900 1.000 30.29026 136 GLY A C 1
ATOM 623 O O . GLY A 1 96 ? -6.38400 17.50600 8.71300 1.000 30.85283 136 GLY A O 1
ATOM 624 N N . GLU A 1 97 ? -8.41200 17.09300 7.82500 1.000 23.34243 137 GLU A N 1
ATOM 625 C CA . GLU A 1 97 ? -7.98500 17.31700 6.44800 1.000 28.14565 137 GLU A CA 1
ATOM 626 C C . GLU A 1 97 ? -7.61600 18.77800 6.20600 1.000 33.47045 137 GLU A C 1
ATOM 627 O O . GLU A 1 97 ? -6.63400 19.07400 5.52400 1.000 32.56371 137 GLU A O 1
ATOM 633 N N . LEU A 1 98 ? -8.41200 19.68700 6.76300 1.000 31.37558 138 LEU A N 1
ATOM 634 C CA . LEU A 1 98 ? -8.13900 21.11600 6.65400 1.000 27.27194 138 LEU A CA 1
ATOM 635 C C . LEU A 1 98 ? -6.81500 21.46000 7.32200 1.000 24.22866 138 LEU A C 1
ATOM 636 O O . LEU A 1 98 ? -5.99300 22.18400 6.76100 1.000 26.79463 138 LEU A O 1
ATOM 641 N N . ALA A 1 99 ? -6.61800 20.93000 8.52400 1.000 23.26550 139 ALA A N 1
ATOM 642 C CA . ALA A 1 99 ? -5.39100 21.14900 9.27700 1.000 28.38690 139 ALA A CA 1
ATOM 643 C C . ALA A 1 99 ? -4.18000 20.60400 8.52500 1.000 32.76451 139 ALA A C 1
ATOM 644 O O . ALA A 1 99 ? -3.08800 21.16800 8.59500 1.000 31.62032 139 ALA A O 1
ATOM 646 N N . LYS A 1 100 ? -4.38600 19.50700 7.80200 1.000 29.38150 140 LYS A N 1
ATOM 647 C CA . LYS A 1 100 ? -3.32300 18.89200 7.01800 1.000 36.05633 140 LYS A CA 1
ATOM 648 C C . LYS A 1 100 ? -2.87700 19.81100 5.88500 1.000 34.82121 140 LYS A C 1
ATOM 649 O O . LYS A 1 100 ? -1.68700 19.90900 5.58400 1.000 38.50904 140 LYS A O 1
ATOM 655 N N . THR A 1 101 ? -3.83800 20.48800 5.26400 1.000 32.10159 141 THR A N 1
ATOM 656 C CA . THR A 1 101 ? -3.54600 21.43900 4.19800 1.000 34.31366 141 THR A CA 1
ATOM 657 C C . THR A 1 101 ? -2.81200 22.65800 4.74900 1.000 34.09200 141 THR A C 1
ATOM 658 O O . THR A 1 101 ? -1.89200 23.18100 4.12000 1.000 33.99870 141 THR A O 1
ATOM 662 N N . ILE A 1 102 ? -3.22200 23.09800 5.93400 1.000 33.90289 142 ILE A N 1
ATOM 663 C CA . ILE A 1 102 ? -2.60700 24.25000 6.58400 1.000 32.70588 142 ILE A CA 1
ATOM 664 C C . ILE A 1 102 ? -1.16800 23.93800 6.99500 1.000 33.02999 142 ILE A C 1
ATOM 665 O O . ILE A 1 102 ? -0.30300 24.81500 6.98600 1.000 34.70730 142 ILE A O 1
ATOM 670 N N . MET A 1 103 ? -0.91100 22.67800 7.33400 1.000 32.79117 143 MET A N 1
ATOM 671 C CA . MET A 1 103 ? 0.42500 22.25600 7.74400 1.000 34.27930 143 MET A CA 1
ATOM 672 C C . MET A 1 103 ? 1.38500 22.13000 6.56300 1.000 35.40339 143 MET A C 1
ATOM 673 O O . MET A 1 103 ? 2.58200 21.91700 6.75100 1.000 38.38729 143 MET A O 1
ATOM 678 N N . SER A 1 104 ? 0.86000 22.26200 5.34900 1.000 35.27305 144 SER A N 1
ATOM 679 C CA . SER A 1 104 ? 1.69500 22.24100 4.15300 1.000 36.71468 144 SER A CA 1
ATOM 680 C C . SER A 1 104 ? 2.50600 23.52900 4.05500 1.000 38.69406 144 SER A C 1
ATOM 681 O O . SER A 1 104 ? 3.48400 23.60700 3.31000 1.000 44.62736 144 SER A O 1
ATOM 684 N N . LEU A 1 105 ? 2.08300 24.54000 4.80800 1.000 37.60174 145 LEU A N 1
ATOM 685 C CA . LEU A 1 105 ? 2.82300 25.79100 4.91100 1.000 39.40105 145 LEU A CA 1
ATOM 686 C C . LEU A 1 105 ? 4.15800 25.55300 5.60300 1.000 40.02199 145 LEU A C 1
ATOM 687 O O . LEU A 1 105 ? 4.22800 24.84100 6.60500 1.000 38.74221 145 LEU A O 1
ATOM 692 N N . ASP A 1 106 ? 5.21400 26.15300 5.06100 1.000 46.01043 146 ASP A N 1
ATOM 693 C CA . ASP A 1 106 ? 6.56600 25.95200 5.57300 1.000 41.26785 146 ASP A CA 1
ATOM 694 C C . ASP A 1 106 ? 6.71000 26.40100 7.02500 1.000 47.31993 146 ASP A C 1
ATOM 695 O O . ASP A 1 106 ? 7.36900 25.73900 7.82400 1.000 46.64582 146 ASP A O 1
ATOM 700 N N . CYS A 1 107 ? 6.08600 27.52500 7.35900 1.000 41.79397 147 CYS A N 1
ATOM 701 C CA . CYS A 1 107 ? 6.19300 28.08700 8.70000 1.000 41.61063 147 CYS A CA 1
ATOM 702 C C . CYS A 1 107 ? 5.40200 27.27600 9.72100 1.000 45.56278 147 CYS A C 1
ATOM 703 O O . CYS A 1 107 ? 5.74500 27.24800 10.90300 1.000 49.44434 147 CYS A O 1
ATOM 706 N N . VAL A 1 108 ? 4.34600 26.61500 9.25900 1.000 36.51892 148 VAL A N 1
ATOM 707 C CA . VAL A 1 108 ? 3.47300 25.85100 10.14200 1.000 38.85685 148 VAL A CA 1
ATOM 708 C C . VAL A 1 108 ? 3.98600 24.42900 10.35400 1.000 37.60382 148 VAL A C 1
ATOM 709 O O . VAL A 1 108 ? 4.16200 23.67300 9.39900 1.000 36.86673 148 VAL A O 1
ATOM 713 N N . GLU A 1 109 ? 4.22500 24.07400 11.61200 1.000 37.33055 149 GLU A N 1
ATOM 714 C CA . GLU A 1 109 ? 4.64500 22.72200 11.96100 1.000 41.01007 149 GLU A CA 1
ATOM 715 C C . GLU A 1 109 ? 3.43300 21.87000 12.32000 1.000 39.29290 149 GLU A C 1
ATOM 716 O O . GLU A 1 109 ? 3.24700 20.77800 11.78200 1.000 42.84379 149 GLU A O 1
ATOM 722 N N . PHE A 1 110 ? 2.61300 22.37700 13.23400 1.000 37.11286 150 PHE A N 1
ATOM 723 C CA . PHE A 1 110 ? 1.37900 21.70300 13.62200 1.000 36.03696 150 PHE A CA 1
ATOM 724 C C . PHE A 1 110 ? 0.18600 22.64000 13.49900 1.000 41.31299 150 PHE A C 1
ATOM 725 O O . PHE A 1 110 ? 0.30600 23.84700 13.71100 1.000 38.46065 150 PHE A O 1
ATOM 733 N N . ALA A 1 111 ? -0.96600 22.07400 13.15800 1.000 37.39169 151 ALA A N 1
ATOM 734 C CA . ALA A 1 111 ? -2.18600 22.85500 13.02000 1.000 37.51465 151 ALA A CA 1
ATOM 735 C C . ALA A 1 111 ? -3.40100 22.05600 13.47000 1.000 32.65195 151 ALA A C 1
ATOM 736 O O . ALA A 1 111 ? -3.49800 20.85700 13.21200 1.000 36.66222 151 ALA A O 1
ATOM 738 N N . ARG A 1 112 ? -4.32300 22.73100 14.14800 1.000 40.97697 152 ARG A N 1
ATOM 739 C CA . ARG A 1 112 ? -5.57100 22.11200 14.57500 1.000 37.44315 152 ARG A CA 1
ATOM 740 C C . ARG A 1 112 ? -6.75100 23.00700 14.22100 1.000 37.37395 152 ARG A C 1
ATOM 741 O O . ARG A 1 112 ? -6.71600 24.21600 14.45000 1.000 35.46973 152 ARG A O 1
ATOM 749 N N . VAL A 1 113 ? -7.79500 22.40800 13.65800 1.000 31.95163 153 VAL A N 1
ATOM 750 C CA . VAL A 1 113 ? -8.97400 23.15900 13.24600 1.000 32.69392 153 VAL A CA 1
ATOM 751 C C . VAL A 1 113 ? -10.21200 22.72200 14.02300 1.000 36.18848 153 VAL A C 1
ATOM 752 O O . VAL A 1 113 ? -10.52000 21.53400 14.10200 1.000 33.47930 153 VAL A O 1
ATOM 756 N N . HIS A 1 114 ? -10.91400 23.69100 14.60200 1.000 35.52528 154 HIS A N 1
ATOM 757 C CA . HIS A 1 114 ? -12.16300 23.41300 15.30000 1.000 38.45384 154 HIS A CA 1
ATOM 758 C C . HIS A 1 114 ? -13.28800 24.30300 14.78600 1.000 39.07331 154 HIS A C 1
ATOM 759 O O . HIS A 1 114 ? -13.25700 25.52100 14.96000 1.000 38.32350 154 HIS A O 1
ATOM 766 N N . ILE A 1 115 ? -14.27900 23.68700 14.15300 1.000 37.10741 155 ILE A N 1
ATOM 767 C CA . ILE A 1 115 ? -15.43500 24.41500 13.64500 1.000 33.12771 155 ILE A CA 1
ATOM 768 C C . ILE A 1 115 ? -16.55700 24.42900 14.67600 1.000 35.03866 155 ILE A C 1
ATOM 769 O O . ILE A 1 115 ? -17.01600 23.37700 15.11900 1.000 35.47543 155 ILE A O 1
ATOM 774 N N . VAL A 1 116 ? -16.99000 25.62600 15.05700 1.000 36.46986 156 VAL A N 1
ATOM 775 C CA . VAL A 1 116 ? -18.05200 25.77500 16.04500 1.000 38.36828 156 VAL A CA 1
ATOM 776 C C . VAL A 1 116 ? -19.42300 25.81500 15.37800 1.000 33.09234 156 VAL A C 1
ATOM 777 O O . VAL A 1 116 ? -19.71300 26.70800 14.58300 1.000 34.31067 156 VAL A O 1
ATOM 781 N N . LEU A 1 117 ? -20.26200 24.83800 15.70900 1.000 32.75263 157 LEU A N 1
ATOM 782 C CA . LEU A 1 117 ? -21.59200 24.73500 15.12100 1.000 35.17339 157 LEU A CA 1
ATOM 783 C C . LEU A 1 117 ? -22.62300 25.52400 15.92100 1.000 31.96363 157 LEU A C 1
ATOM 784 O O . LEU A 1 117 ? -22.54500 25.58900 17.14900 1.000 33.01970 157 LEU A O 1
ATOM 789 N N . PRO A 1 118 ? -23.59200 26.13500 15.22200 1.000 33.86846 158 PRO A N 1
ATOM 790 C CA . PRO A 1 118 ? -24.69800 26.84600 15.87400 1.000 38.48872 158 PRO A CA 1
ATOM 791 C C . PRO A 1 118 ? -25.52900 25.91100 16.74700 1.000 37.88235 158 PRO A C 1
ATOM 792 O O . PRO A 1 118 ? -25.88400 24.81900 16.30400 1.000 37.10853 158 PRO A O 1
ATOM 796 N N . GLU A 1 119 ? -25.82800 26.33500 17.97000 1.000 40.37492 159 GLU A N 1
ATOM 797 C CA . GLU A 1 119 ? -26.58500 25.50800 18.90200 1.000 46.64147 159 GLU A CA 1
ATOM 798 C C . GLU A 1 119 ? -28.07400 25.83700 18.86300 1.000 45.02554 159 GLU A C 1
ATOM 799 O O . GLU A 1 119 ? -28.89800 25.09500 19.39900 1.000 47.31279 159 GLU A O 1
ATOM 805 N N . LYS A 1 120 ? -28.41300 26.95200 18.22500 1.000 42.00520 160 LYS A N 1
ATOM 806 C CA . LYS A 1 120 ? -29.79500 27.41000 18.17000 1.000 51.82968 160 LYS A CA 1
ATOM 807 C C . LYS A 1 120 ? -30.20800 27.77700 16.75000 1.000 52.14634 160 LYS A C 1
ATOM 808 O O . LYS A 1 120 ? -29.36300 27.97300 15.87800 1.000 56.01841 160 LYS A O 1
ATOM 814 N N . SER A 1 121 ? -31.51500 27.86100 16.52600 1.000 46.26496 161 SER A N 1
ATOM 815 C CA . SER A 1 121 ? -32.05000 28.23400 15.22300 1.000 49.67761 161 SER A CA 1
ATOM 816 C C . SER A 1 121 ? -33.24500 29.16500 15.38200 1.000 51.93666 161 SER A C 1
ATOM 817 O O . SER A 1 121 ? -34.32200 28.73900 15.79600 1.000 45.47387 161 SER A O 1
ATOM 820 N N . LEU A 1 122 ? -33.04900 30.43800 15.05700 1.000 51.09359 162 LEU A N 1
ATOM 821 C CA . LEU A 1 122 ? -34.11300 31.42600 15.18500 1.000 46.43770 162 LEU A CA 1
ATOM 822 C C . LEU A 1 122 ? -34.95400 31.49000 13.91700 1.000 51.85889 162 LEU A C 1
ATOM 823 O O . LEU A 1 122 ? -34.42300 31.50400 12.80600 1.000 48.67630 162 LEU A O 1
ATOM 828 N N . PHE A 1 123 ? -36.27100 31.53200 14.09300 1.000 48.63577 163 PHE A N 1
ATOM 829 C CA . PHE A 1 123 ? -37.20100 31.55800 12.97000 1.000 50.71092 163 PHE A CA 1
ATOM 830 C C . PHE A 1 123 ? -37.12600 32.88000 12.21300 1.000 50.33435 163 PHE A C 1
ATOM 831 O O . PHE A 1 123 ? -37.57100 32.97800 11.07000 1.000 55.90318 163 PHE A O 1
ATOM 839 N N . ILE A 1 124 ? -36.55800 33.89400 12.85800 1.000 49.13418 164 ILE A N 1
ATOM 840 C CA . ILE A 1 124 ? -36.41700 35.21000 12.24900 1.000 46.66736 164 ILE A CA 1
ATOM 841 C C . ILE A 1 124 ? -35.28300 35.21700 11.22300 1.000 56.55199 164 ILE A C 1
ATOM 842 O O . ILE A 1 124 ? -35.24700 36.06300 10.33000 1.000 58.63708 164 ILE A O 1
ATOM 847 N N . ARG A 1 125 ? -34.36700 34.26100 11.34600 1.000 54.91285 165 ARG A N 1
ATOM 848 C CA . ARG A 1 125 ? -33.22100 34.18500 10.44700 1.000 54.12680 165 ARG A CA 1
ATOM 849 C C . ARG A 1 125 ? -33.32900 33.01300 9.47900 1.000 56.10550 165 ARG A C 1
ATOM 850 O O . ARG A 1 125 ? -33.88200 31.96500 9.81200 1.000 56.66861 165 ARG A O 1
ATOM 858 N N . GLU A 1 126 ? -32.79100 33.20200 8.27800 1.000 58.58188 166 GLU A N 1
ATOM 859 C CA . GLU A 1 126 ? -32.78600 32.15900 7.26000 1.000 62.10171 166 GLU A CA 1
ATOM 860 C C . GLU A 1 126 ? -31.61900 31.20300 7.47400 1.000 60.46438 166 GLU A C 1
ATOM 861 O O . GLU A 1 126 ? -31.68200 30.03300 7.09900 1.000 62.97153 166 GLU A O 1
ATOM 867 N N . GLU A 1 127 ? -30.55300 31.71500 8.08100 1.000 60.04300 167 GLU A N 1
ATOM 868 C CA . GLU A 1 127 ? -29.32800 30.94900 8.27000 1.000 55.14971 167 GLU A CA 1
ATOM 869 C C . GLU A 1 127 ? -28.63100 31.31600 9.57700 1.000 51.69293 167 GLU A C 1
ATOM 870 O O . GLU A 1 127 ? -28.56200 32.48800 9.94700 1.000 55.10358 167 GLU A O 1
ATOM 876 N N . GLU A 1 128 ? -28.12000 30.30700 10.27500 1.000 48.34719 168 GLU A N 1
ATOM 877 C CA . GLU A 1 128 ? -27.33700 30.53300 11.48300 1.000 48.75974 168 GLU A CA 1
ATOM 878 C C . GLU A 1 128 ? -25.84700 30.52900 11.16100 1.000 49.60607 168 GLU A C 1
ATOM 879 O O . GLU A 1 128 ? -25.35800 29.64400 10.45900 1.000 53.33901 168 GLU A O 1
ATOM 885 N N . GLU A 1 129 ? -25.13100 31.52400 11.67300 1.000 43.32170 169 GLU A N 1
ATOM 886 C CA . GLU A 1 129 ? -23.70200 31.65000 11.40700 1.000 49.82496 169 GLU A CA 1
ATOM 887 C C . GLU A 1 129 ? -22.87600 30.72800 12.29500 1.000 47.80607 169 GLU A C 1
ATOM 888 O O . GLU A 1 129 ? -23.17800 30.54500 13.47400 1.000 50.34370 169 GLU A O 1
ATOM 894 N N . ALA A 1 130 ? -21.82800 30.15200 11.71700 1.000 45.63822 170 ALA A N 1
ATOM 895 C CA . ALA A 1 130 ? -20.91000 29.30800 12.46700 1.000 44.17557 170 ALA A CA 1
ATOM 896 C C . ALA A 1 130 ? -19.60200 30.04500 12.72400 1.000 39.30955 170 ALA A C 1
ATOM 897 O O . ALA A 1 130 ? -19.33000 31.07700 12.11200 1.000 43.10169 170 ALA A O 1
ATOM 899 N N . LYS A 1 131 ? -18.79900 29.51100 13.63800 1.000 45.04261 171 LYS A N 1
ATOM 900 C CA . LYS A 1 131 ? -17.48100 30.06300 13.92000 1.000 44.45525 171 LYS A CA 1
ATOM 901 C C . LYS A 1 131 ? -16.41700 28.99700 13.68800 1.000 43.64318 171 LYS A C 1
ATOM 902 O O . LYS A 1 131 ? -16.73600 27.82400 13.49500 1.000 40.25198 171 LYS A O 1
ATOM 908 N N . ALA A 1 132 ? -15.15300 29.40700 13.70900 1.000 37.90806 172 ALA A N 1
ATOM 909 C CA . ALA A 1 132 ? -14.05000 28.47100 13.53300 1.000 36.29951 172 ALA A CA 1
ATOM 910 C C . ALA A 1 132 ? -12.76900 29.01500 14.15000 1.000 37.33154 172 ALA A C 1
ATOM 911 O O . ALA A 1 132 ? -12.46300 30.20200 14.02800 1.000 37.36243 172 ALA A O 1
ATOM 913 N N . SER A 1 133 ? -12.02600 28.13800 14.81500 1.000 37.05220 173 SER A N 1
ATOM 914 C CA . SER A 1 133 ? -10.74600 28.50700 15.40600 1.000 40.49359 173 SER A CA 1
ATOM 915 C C . SER A 1 133 ? -9.62200 27.65100 14.83700 1.000 41.05650 173 SER A C 1
ATOM 916 O O . SER A 1 133 ? -9.75900 26.43500 14.70800 1.000 34.41451 173 SER A O 1
ATOM 919 N N . VAL A 1 134 ? -8.51300 28.29600 14.49300 1.000 37.67201 174 VAL A N 1
ATOM 920 C CA . VAL A 1 134 ? -7.34700 27.59100 13.97500 1.000 33.66099 174 VAL A CA 1
ATOM 921 C C . VAL A 1 134 ? -6.14700 27.80900 14.88900 1.000 39.96039 174 VAL A C 1
ATOM 922 O O . VAL A 1 134 ? -5.72800 28.94300 15.12100 1.000 37.97034 174 VAL A O 1
ATOM 926 N N . PHE A 1 135 ? -5.60000 26.71600 15.41100 1.000 33.26622 175 PHE A N 1
ATOM 927 C CA . PHE A 1 135 ? -4.47300 26.78500 16.33300 1.000 37.17716 175 PHE A CA 1
ATOM 928 C C . PHE A 1 135 ? -3.18800 26.33800 15.64500 1.000 39.17307 175 PHE A C 1
ATOM 929 O O . PHE A 1 135 ? -3.11300 25.23000 15.11400 1.000 40.33178 175 PHE A O 1
ATOM 937 N N . LEU A 1 136 ? -2.18000 27.20300 15.65900 1.000 43.74731 176 LEU A N 1
ATOM 938 C CA . LEU A 1 136 ? -0.94800 26.94600 14.92200 1.000 42.76747 176 LEU A CA 1
ATOM 939 C C . LEU A 1 136 ? 0.29000 26.89100 15.81000 1.000 44.59226 176 LEU A C 1
ATOM 940 O O . LEU A 1 136 ? 0.52000 27.77800 16.63100 1.000 47.32323 176 LEU A O 1
ATOM 945 N N . LYS A 1 137 ? 1.08600 25.84100 15.63300 1.000 42.37019 177 LYS A N 1
ATOM 946 C CA . LYS A 1 137 ? 2.42000 25.78500 16.21600 1.000 48.06721 177 LYS A CA 1
ATOM 947 C C . LYS A 1 137 ? 3.43900 26.08000 15.12400 1.000 42.62439 177 LYS A C 1
ATOM 948 O O . LYS A 1 137 ? 3.76400 25.21300 14.31200 1.000 44.75686 177 LYS A O 1
ATOM 954 N N . LEU A 1 138 ? 3.93300 27.31200 15.10300 1.000 43.09810 178 LEU A N 1
ATOM 955 C CA . LEU A 1 138 ? 4.79400 27.77000 14.02100 1.000 49.89617 178 LEU A CA 1
ATOM 956 C C . LEU A 1 138 ? 6.25500 27.38600 14.22500 1.000 50.90757 178 LEU A C 1
ATOM 957 O O . LEU A 1 138 ? 6.68200 27.08300 15.34000 1.000 50.42012 178 LEU A O 1
ATOM 962 N N . LYS A 1 139 ? 7.01300 27.40000 13.13300 1.000 49.18871 179 LYS A N 1
ATOM 963 C CA . LYS A 1 139 ? 8.45200 27.17800 13.18100 1.000 57.85032 179 LYS A CA 1
ATOM 964 C C . LYS A 1 139 ? 9.11900 28.35700 13.88600 1.000 56.87750 179 LYS A C 1
ATOM 965 O O . LYS A 1 139 ? 8.83800 29.50800 13.55500 1.000 55.53885 179 LYS A O 1
ATOM 971 N N . PRO A 1 140 ? 9.99200 28.06600 14.86700 1.000 62.94720 180 PRO A N 1
ATOM 972 C CA . PRO A 1 140 ? 10.66300 29.03500 15.74500 1.000 62.57296 180 PRO A CA 1
ATOM 973 C C . PRO A 1 140 ? 11.08600 30.34400 15.07300 1.000 65.48629 180 PRO A C 1
ATOM 974 O O . PRO A 1 140 ? 10.80000 31.41700 15.60500 1.000 64.91632 180 PRO A O 1
ATOM 978 N N . GLY A 1 141 ? 11.74900 30.25700 13.92500 1.000 60.50564 181 GLY A N 1
ATOM 979 C CA . GLY A 1 141 ? 12.22100 31.44500 13.23800 1.000 67.29053 181 GLY A CA 1
ATOM 980 C C . GLY A 1 141 ? 11.23000 31.99900 12.23200 1.000 72.02370 181 GLY A C 1
ATOM 981 O O . GLY A 1 141 ? 11.27800 33.18000 11.88700 1.000 75.17669 181 GLY A O 1
ATOM 982 N N . CYS A 1 142 ? 10.32600 31.14600 11.76500 1.000 72.39914 182 CYS A N 1
ATOM 983 C CA . CYS A 1 142 ? 9.38300 31.52800 10.72000 1.000 69.85157 182 CYS A CA 1
ATOM 984 C C . CYS A 1 142 ? 8.20700 32.32900 11.27900 1.000 70.32185 182 CYS A C 1
ATOM 985 O O . CYS A 1 142 ? 7.93500 32.29500 12.48000 1.000 69.43717 182 CYS A O 1
ATOM 988 N N . GLU A 1 143 ? 7.51800 33.04800 10.39800 1.000 70.70851 183 GLU A N 1
ATOM 989 C CA . GLU A 1 143 ? 6.36800 33.85900 10.78900 1.000 68.48522 183 GLU A CA 1
ATOM 990 C C . GLU A 1 143 ? 5.44500 34.08200 9.59200 1.000 60.03901 183 GLU A C 1
ATOM 991 O O . GLU A 1 143 ? 5.90700 34.36400 8.48600 1.000 58.71338 183 GLU A O 1
ATOM 997 N N . LEU A 1 144 ? 4.14000 33.95400 9.81700 1.000 56.27219 184 LEU A N 1
ATOM 998 C CA . LEU A 1 144 ? 3.16500 34.01300 8.73000 1.000 51.32313 184 LEU A CA 1
ATOM 999 C C . LEU A 1 144 ? 2.83200 35.43500 8.29300 1.000 42.05769 184 LEU A C 1
ATOM 1000 O O . LEU A 1 144 ? 2.71700 36.34200 9.11600 1.000 45.96892 184 LEU A O 1
ATOM 1005 N N . THR A 1 145 ? 2.66800 35.61200 6.98500 1.000 40.74378 185 THR A N 1
ATOM 1006 C CA . THR A 1 145 ? 2.26000 36.89000 6.41800 1.000 43.64198 185 THR A CA 1
ATOM 1007 C C . THR A 1 145 ? 0.74000 37.02600 6.48300 1.000 47.71370 185 THR A C 1
ATOM 1008 O O . THR A 1 145 ? 0.03200 36.01900 6.52300 1.000 44.79274 185 THR A O 1
ATOM 1012 N N . PRO A 1 146 ? 0.23300 38.27200 6.50800 1.000 48.74748 186 PRO A N 1
ATOM 1013 C CA . PRO A 1 146 ? -1.21400 38.51800 6.51900 1.000 43.44012 186 PRO A CA 1
ATOM 1014 C C . PRO A 1 146 ? -1.95800 37.84500 5.36600 1.000 40.89360 186 PRO A C 1
ATOM 1015 O O . PRO A 1 146 ? -3.12900 37.49800 5.51800 1.000 41.12108 186 PRO A O 1
ATOM 1019 N N . GLU A 1 147 ? -1.28700 37.66300 4.23400 1.000 38.68677 187 GLU A N 1
ATOM 1020 C CA . GLU A 1 147 ? -1.91000 37.02900 3.07800 1.000 41.36552 187 GLU A CA 1
ATOM 1021 C C . GLU A 1 147 ? -2.04600 35.52100 3.28000 1.000 42.04149 187 GLU A C 1
ATOM 1022 O O . GLU A 1 147 ? -3.02100 34.91200 2.83800 1.000 37.37552 187 GLU A O 1
ATOM 1028 N N . GLN A 1 148 ? -1.06600 34.92500 3.95300 1.000 35.26605 188 GLN A N 1
ATOM 1029 C CA . GLN A 1 148 ? -1.09900 33.49800 4.25500 1.000 39.61238 188 GLN A CA 1
ATOM 1030 C C . GLN A 1 148 ? -2.17800 33.18300 5.28500 1.000 38.40061 188 GLN A C 1
ATOM 1031 O O . GLN A 1 148 ? -2.86100 32.16400 5.18800 1.000 34.10674 188 GLN A O 1
ATOM 1037 N N . VAL A 1 149 ? -2.32200 34.06300 6.27000 1.000 35.72883 189 VAL A N 1
ATOM 1038 C CA . VAL A 1 149 ? -3.35700 33.92000 7.28700 1.000 41.00914 189 VAL A CA 1
ATOM 1039 C C . VAL A 1 149 ? -4.73900 34.04100 6.65200 1.000 39.17003 189 VAL A C 1
ATOM 1040 O O . VAL A 1 149 ? -5.66400 33.30600 7.00000 1.000 38.95743 189 VAL A O 1
ATOM 1044 N N . LYS A 1 150 ? -4.86500 34.97000 5.71000 1.000 40.04124 190 LYS A N 1
ATOM 1045 C CA . LYS A 1 150 ? -6.11800 35.17600 4.99400 1.000 40.39114 190 LYS A CA 1
ATOM 1046 C C . LYS A 1 150 ? -6.46900 33.95300 4.15000 1.000 36.57236 190 LYS A C 1
ATOM 1047 O O . LYS A 1 150 ? -7.63900 33.60000 4.00500 1.000 35.65123 190 LYS A O 1
ATOM 1053 N N . ALA A 1 151 ? -5.44500 33.30900 3.59900 1.000 37.55105 191 ALA A N 1
ATOM 1054 C CA . ALA A 1 151 ? -5.63300 32.08200 2.83500 1.000 38.31104 191 ALA A CA 1
ATOM 1055 C C . ALA A 1 151 ? -6.17000 30.96900 3.73100 1.000 30.28798 191 ALA A C 1
ATOM 1056 O O . ALA A 1 151 ? -6.96900 30.14000 3.29700 1.000 28.97742 191 ALA A O 1
ATOM 1058 N N . ILE A 1 152 ? -5.72600 30.96300 4.98400 1.000 32.09329 192 ILE A N 1
ATOM 1059 C CA . ILE A 1 152 ? -6.17900 29.97900 5.96000 1.000 31.82898 192 ILE A CA 1
ATOM 1060 C C . ILE A 1 152 ? -7.65500 30.17600 6.29400 1.000 36.09740 192 ILE A C 1
ATOM 1061 O O . ILE A 1 152 ? -8.41900 29.21200 6.36000 1.000 30.27459 192 ILE A O 1
ATOM 1066 N N . ARG A 1 153 ? -8.05200 31.43000 6.49500 1.000 29.19504 193 ARG A N 1
ATOM 1067 C CA . ARG A 1 153 ? -9.43800 31.75200 6.81500 1.000 31.40478 193 ARG A CA 1
ATOM 1068 C C . ARG A 1 153 ? -10.37900 31.33300 5.69200 1.000 26.89617 193 ARG A C 1
ATOM 1069 O O . ARG A 1 153 ? -11.45400 30.79300 5.94500 1.000 30.02659 193 ARG A O 1
ATOM 1077 N N . ASN A 1 154 ? -9.96900 31.58300 4.45300 1.000 31.66058 194 ASN A N 1
ATOM 1078 C CA . ASN A 1 154 ? -10.78500 31.24000 3.29500 1.000 33.99141 194 ASN A CA 1
ATOM 1079 C C . ASN A 1 154 ? -10.85600 29.73700 3.05600 1.000 33.71506 194 ASN A C 1
ATOM 1080 O O . ASN A 1 154 ? -11.85900 29.22800 2.55700 1.000 33.24726 194 ASN A O 1
ATOM 1085 N N . LEU A 1 155 ? -9.78400 29.03300 3.40700 1.000 30.32638 195 LEU A N 1
ATOM 1086 C CA . LEU A 1 155 ? -9.75200 27.58100 3.27700 1.000 33.20471 195 LEU A CA 1
ATOM 1087 C C . LEU A 1 155 ? -10.79700 26.93100 4.17500 1.000 29.71882 195 LEU A C 1
ATOM 1088 O O . LEU A 1 155 ? -11.59900 26.11600 3.72100 1.000 32.25586 195 LEU A O 1
ATOM 1093 N N . VAL A 1 156 ? -10.78300 27.30600 5.45100 1.000 28.96881 196 VAL A N 1
ATOM 1094 C CA . VAL A 1 156 ? -11.69000 26.73400 6.44100 1.000 26.92660 196 VAL A CA 1
ATOM 1095 C C . VAL A 1 156 ? -13.14300 27.12700 6.18200 1.000 36.34162 196 VAL A C 1
ATOM 1096 O O . VAL A 1 156 ? -14.04100 26.28500 6.23000 1.000 32.82142 196 VAL A O 1
ATOM 1100 N N . SER A 1 157 ? -13.36700 28.40900 5.90400 1.000 28.16347 197 SER A N 1
ATOM 1101 C CA . SER A 1 157 ? -14.71400 28.92300 5.68000 1.000 32.19483 197 SER A CA 1
ATOM 1102 C C . SER A 1 157 ? -15.31300 28.40000 4.38000 1.000 33.72189 197 SER A C 1
ATOM 1103 O O . SER A 1 157 ? -16.53100 28.37000 4.21600 1.000 38.31967 197 SER A O 1
ATOM 1106 N N . GLY A 1 158 ? -14.45100 27.99000 3.45600 1.000 29.89805 198 GLY A N 1
ATOM 1107 C CA . GLY A 1 158 ? -14.89800 27.49700 2.16600 1.000 33.59727 198 GLY A CA 1
ATOM 1108 C C . GLY A 1 158 ? -15.54500 26.12600 2.23300 1.000 41.81557 198 GLY A C 1
ATOM 1109 O O . GLY A 1 158 ? -16.09100 25.64200 1.24100 1.000 46.84572 198 GLY A O 1
ATOM 111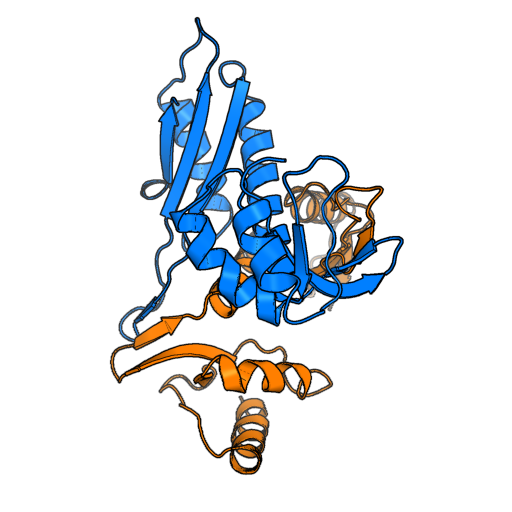0 N N . SER A 1 159 ? -15.49000 25.50000 3.40500 1.000 30.48466 199 SER A N 1
ATOM 1111 C CA . SER A 1 159 ? -16.01400 24.15000 3.58100 1.000 36.28150 199 SER A CA 1
ATOM 1112 C C . SER A 1 159 ? -17.53600 24.12700 3.69800 1.000 40.34267 199 SER A C 1
ATOM 1113 O O . SER A 1 159 ? -18.18400 23.19600 3.22300 1.000 36.28575 199 SER A O 1
ATOM 1116 N N . VAL A 1 160 ? -18.10500 25.14200 4.34300 1.000 35.77419 200 VAL A N 1
ATOM 1117 C CA . VAL A 1 160 ? -19.55700 25.23700 4.47700 1.000 38.41577 200 VAL A CA 1
ATOM 1118 C C . VAL A 1 160 ? -20.06200 26.64700 4.17600 1.000 40.92629 200 VAL A C 1
ATOM 1119 O O . VAL A 1 160 ? -19.32600 27.62500 4.30400 1.000 37.21737 200 VAL A O 1
ATOM 1123 N N . GLU A 1 161 ? -21.32700 26.73600 3.78000 1.000 44.31994 201 GLU A N 1
ATOM 1124 C CA . GLU A 1 161 ? -21.91700 27.99700 3.34400 1.000 46.89239 201 GLU A CA 1
ATOM 1125 C C . GLU A 1 161 ? -22.13400 28.97500 4.49600 1.000 45.01282 201 GLU A C 1
ATOM 1126 O O . GLU A 1 161 ? -21.98800 30.18500 4.32400 1.000 47.99232 201 GLU A O 1
ATOM 1132 N N . ASN A 1 162 ? -22.47900 28.45200 5.66900 1.000 40.98393 202 ASN A N 1
ATOM 1133 C CA . ASN A 1 162 ? -22.79700 29.30500 6.81100 1.000 41.17303 202 ASN A CA 1
ATOM 1134 C C . ASN A 1 162 ? -21.56900 29.69300 7.63300 1.000 36.43417 202 ASN A C 1
ATOM 1135 O O . ASN A 1 162 ? -21.68200 30.02900 8.81300 1.000 37.37707 202 ASN A O 1
ATOM 1140 N N . LEU A 1 163 ? -20.39900 29.64700 7.00500 1.000 33.75913 203 LEU A N 1
ATOM 1141 C CA . LEU A 1 163 ? -19.16200 30.06100 7.65700 1.000 35.55650 203 LEU A CA 1
ATOM 1142 C C . LEU A 1 163 ? -18.38600 31.02800 6.77100 1.000 34.63981 203 LEU A C 1
ATOM 1143 O O . LEU A 1 163 ? -18.03400 30.70000 5.63800 1.000 37.72177 203 LEU A O 1
ATOM 1148 N N . LYS A 1 164 ? -18.12900 32.22200 7.29400 1.000 36.46651 204 LYS A N 1
ATOM 1149 C CA . LYS A 1 164 ? -17.39300 33.24600 6.56000 1.000 35.94039 204 LYS A CA 1
ATOM 1150 C C . LYS A 1 164 ? -15.97700 33.40300 7.10900 1.000 28.60944 204 LYS A C 1
ATOM 1151 O O . LYS A 1 164 ? -15.73700 33.13300 8.28600 1.000 32.47227 204 LYS A O 1
ATOM 1157 N N . PRO A 1 165 ? -15.03400 33.82900 6.25200 1.000 31.90548 205 PRO A N 1
ATOM 1158 C CA . PRO A 1 165 ? -13.63000 34.02400 6.63900 1.000 33.52795 205 PRO A CA 1
ATOM 1159 C C . PRO A 1 165 ? -13.45600 34.92300 7.86100 1.000 37.13303 205 PRO A C 1
ATOM 1160 O O . PRO A 1 165 ? -12.55900 34.69000 8.67000 1.000 37.82758 205 PRO A O 1
ATOM 1164 N N . SER A 1 166 ? -14.31200 35.93200 7.99300 1.000 35.68718 206 SER A N 1
ATOM 1165 C CA . SER A 1 166 ? -14.21200 36.88000 9.09800 1.000 35.83919 206 SER A CA 1
ATOM 1166 C C . SER A 1 166 ? -14.58300 36.24200 10.43500 1.000 37.52050 206 SER A C 1
ATOM 1167 O O . SER A 1 166 ? -14.30000 36.80000 11.49500 1.000 41.25437 206 SER A O 1
ATOM 1170 N N . GLN A 1 167 ? -15.21800 35.07500 10.38100 1.000 34.25542 207 GLN A N 1
ATOM 1171 C CA . GLN A 1 167 ? -15.58100 34.34600 11.59200 1.000 36.90303 207 GLN A CA 1
ATOM 1172 C C . GLN A 1 167 ? -14.56600 33.25300 11.91400 1.000 38.28307 207 GLN A C 1
ATOM 1173 O O . GLN A 1 167 ? -14.74300 32.48700 12.86200 1.000 34.97745 207 GLN A O 1
ATOM 1179 N N . VAL A 1 168 ? -13.50300 33.18500 11.11900 1.000 34.86299 208 VAL A N 1
ATOM 1180 C CA . VAL A 1 168 ? -12.42500 32.23200 11.36100 1.000 34.52067 208 VAL A CA 1
ATOM 1181 C C . VAL A 1 168 ? -11.25700 32.92000 12.06000 1.000 32.39150 208 VAL A C 1
ATOM 1182 O O . VAL A 1 168 ? -10.62800 33.81800 11.50000 1.000 30.11202 208 VAL A O 1
ATOM 1186 N N . VAL A 1 169 ? -10.97500 32.49900 13.28900 1.000 37.30638 209 VAL A N 1
ATOM 1187 C CA . VAL A 1 169 ? -9.90700 33.10400 14.07500 1.000 32.65948 209 VAL A CA 1
ATOM 1188 C C . VAL A 1 169 ? -8.65800 32.22900 14.08100 1.000 39.27099 209 VAL A C 1
ATOM 1189 O O . VAL A 1 169 ? -8.72400 31.03600 14.37700 1.000 35.93056 209 VAL A O 1
ATOM 1193 N N . VAL A 1 170 ? -7.52100 32.83200 13.75200 1.000 34.82299 210 VAL A N 1
ATOM 1194 C CA . VAL A 1 170 ? -6.25400 32.11400 13.70600 1.000 36.57010 210 VAL A CA 1
ATOM 1195 C C . VAL A 1 170 ? -5.31400 32.58900 14.81000 1.000 40.75771 210 VAL A C 1
ATOM 1196 O O . VAL A 1 170 ? -4.96800 33.76900 14.87200 1.000 44.91631 210 VAL A O 1
ATOM 1200 N N . VAL A 1 171 ? -4.90500 31.67000 15.67900 1.000 37.38642 211 VAL A N 1
ATOM 1201 C CA . VAL A 1 171 ? -4.00200 32.00800 16.77600 1.000 47.69310 211 VAL A CA 1
ATOM 1202 C C . VAL A 1 171 ? -2.76100 31.11900 16.79200 1.000 51.35645 211 VAL A C 1
ATOM 1203 O O . VAL A 1 171 ? -2.79100 29.98000 16.32300 1.000 50.99700 211 VAL A O 1
ATOM 1207 N N . ASP A 1 172 ? -1.67100 31.65200 17.33500 1.000 53.63183 212 ASP A N 1
ATOM 1208 C CA . ASP A 1 172 ? -0.42100 30.91000 17.45300 1.000 58.54494 212 ASP A CA 1
ATOM 1209 C C . ASP A 1 172 ? -0.23800 30.37900 18.87100 1.000 66.65890 212 ASP A C 1
ATOM 1210 O O . ASP A 1 172 ? 0.13600 31.12500 19.77700 1.000 74.04437 212 ASP A O 1
ATOM 1215 N N . ASP A 1 173 ? -0.50600 29.09100 19.06200 1.000 67.61233 213 ASP A N 1
ATOM 1216 C CA . ASP A 1 173 ? -0.35400 28.47000 20.37200 1.000 71.35002 213 ASP A CA 1
ATOM 1217 C C . ASP A 1 173 ? 0.97900 27.73500 20.47700 1.000 74.43150 213 ASP A C 1
ATOM 1218 O O . ASP A 1 173 ? 1.91100 28.01000 19.72100 1.000 71.30299 213 ASP A O 1
ATOM 1223 N N . PRO B 1 18 ? -44.64700 19.79500 0.29100 1.000 135.52353 58 PRO B N 1
ATOM 1224 C CA . PRO B 1 18 ? -44.53700 18.40200 -0.15500 1.000 136.53027 58 PRO B CA 1
ATOM 1225 C C . PRO B 1 18 ? -45.66700 17.53000 0.38500 1.000 135.95663 58 PRO B C 1
ATOM 1226 O O . PRO B 1 18 ? -46.07500 17.69400 1.53500 1.000 133.36995 58 PRO B O 1
ATOM 1230 N N . ASP B 1 19 ? -46.16300 16.61400 -0.44100 1.000 136.62885 59 ASP B N 1
ATOM 1231 C CA . ASP B 1 19 ? -47.23000 15.71100 -0.02700 1.000 137.54289 59 ASP B CA 1
ATOM 1232 C C . ASP B 1 19 ? -46.67000 14.58700 0.84000 1.000 137.47439 59 ASP B C 1
ATOM 1233 O O . ASP B 1 19 ? -47.41700 13.87500 1.51300 1.000 136.14814 59 ASP B O 1
ATOM 1238 N N . ASP B 1 20 ? -45.34900 14.43600 0.81900 1.000 136.87939 60 ASP B N 1
ATOM 1239 C CA . ASP B 1 20 ? -44.67400 13.44900 1.65400 1.000 132.10840 60 ASP B CA 1
ATOM 1240 C C . ASP B 1 20 ? -44.77300 13.83700 3.12500 1.000 128.90945 60 ASP B C 1
ATOM 1241 O O . ASP B 1 20 ? -44.81000 12.97600 4.00300 1.000 127.11641 60 ASP B O 1
ATOM 1246 N N . LEU B 1 21 ? -44.81600 15.14100 3.38300 1.000 130.48301 61 LEU B N 1
ATOM 1247 C CA . LEU B 1 21 ? -44.95600 15.65400 4.74100 1.000 128.47185 61 LEU B CA 1
ATOM 1248 C C . LEU B 1 21 ? -46.28400 15.21900 5.34700 1.000 126.83419 61 LEU B C 1
ATOM 1249 O O . LEU B 1 21 ? -46.36800 14.91700 6.53600 1.000 124.25076 61 LEU B O 1
ATOM 1254 N N . ASN B 1 22 ? -47.32300 15.18300 4.52000 1.000 127.60453 62 ASN B N 1
ATOM 1255 C CA . ASN B 1 22 ? -48.64200 14.75900 4.97200 1.000 125.40258 62 ASN B CA 1
ATOM 1256 C C . ASN B 1 22 ? -48.67400 13.27100 5.30600 1.000 125.07628 62 ASN B C 1
ATOM 1257 O O . ASN B 1 22 ? -49.62300 12.78400 5.91900 1.000 125.72317 62 ASN B O 1
ATOM 1262 N N . ALA B 1 23 ? -47.62900 12.55700 4.90100 1.000 124.01179 63 ALA B N 1
ATOM 1263 C CA . ALA B 1 23 ? -47.51100 11.13500 5.19300 1.000 122.64539 63 ALA B CA 1
ATOM 1264 C C . ALA B 1 23 ? -46.68000 10.90000 6.45000 1.000 121.03453 63 ALA B C 1
ATOM 1265 O O . ALA B 1 23 ? -46.60300 9.77700 6.94800 1.000 120.82685 63 ALA B O 1
ATOM 1267 N N . VAL B 1 24 ? -46.05900 11.95900 6.96200 1.000 121.70495 64 VAL B N 1
ATOM 1268 C CA . VAL B 1 24 ? -45.23600 11.84200 8.16200 1.000 124.42812 64 VAL B CA 1
ATOM 1269 C C . VAL B 1 24 ? -45.83400 12.61700 9.33300 1.000 123.97423 64 VAL B C 1
ATOM 1270 O O . VAL B 1 24 ? -45.46400 12.39300 10.48600 1.000 120.28770 64 VAL B O 1
ATOM 1274 N N . VAL B 1 25 ? -46.75900 13.52800 9.03900 1.000 124.55180 65 VAL B N 1
ATOM 1275 C CA . VAL B 1 25 ? -47.49000 14.22000 10.09300 1.000 123.97300 65 VAL B CA 1
ATOM 1276 C C . VAL B 1 25 ? -48.66100 13.35400 10.53700 1.000 120.18547 65 VAL B C 1
ATOM 1277 O O . VAL B 1 25 ? -49.24000 13.57000 11.60200 1.000 120.60812 65 VAL B O 1
ATOM 1281 N N . THR B 1 26 ? -49.00400 12.37100 9.71100 1.000 121.43513 66 THR B N 1
ATOM 1282 C CA . THR B 1 26 ? -50.03400 11.40300 10.06300 1.000 121.15298 66 THR B CA 1
ATOM 1283 C C . THR B 1 26 ? -49.39800 10.20200 10.75500 1.000 121.36410 66 THR B C 1
ATOM 1284 O O . THR B 1 26 ? -50.06500 9.47200 11.48800 1.000 120.96440 66 THR B O 1
ATOM 1288 N N . GLU B 1 27 ? -48.10400 10.00600 10.52100 1.000 122.53784 67 GLU B N 1
ATOM 1289 C CA . GLU B 1 27 ? -47.35400 8.94500 11.18400 1.000 120.53880 67 GLU B CA 1
ATOM 1290 C C . GLU B 1 27 ? -47.13600 9.28900 12.65200 1.000 117.32641 67 GLU B C 1
ATOM 1291 O O . GLU B 1 27 ? -47.08900 8.40600 13.50900 1.000 116.65675 67 GLU B O 1
ATOM 1297 N N . LEU B 1 28 ? -47.00500 10.58100 12.93200 1.000 118.70783 68 LEU B N 1
ATOM 1298 C CA . LEU B 1 28 ? -46.79700 11.05200 14.29400 1.000 118.28825 68 LEU B CA 1
ATOM 1299 C C . LEU B 1 28 ? -48.14300 11.26100 14.98000 1.000 117.33559 68 LEU B C 1
ATOM 1300 O O . LEU B 1 28 ? -48.25300 11.15500 16.20100 1.000 117.81511 68 LEU B O 1
ATOM 1305 N N . ASP B 1 29 ? -49.16700 11.54800 14.18200 1.000 119.43902 69 ASP B N 1
ATOM 1306 C CA . ASP B 1 29 ? -50.52800 11.68100 14.68900 1.000 115.62182 69 ASP B CA 1
ATOM 1307 C C . ASP B 1 29 ? -51.00600 10.37700 15.33400 1.000 113.65271 69 ASP B C 1
ATOM 1308 O O . ASP B 1 29 ? -51.94400 10.37600 16.13200 1.000 109.38199 69 ASP B O 1
ATOM 1313 N N . LYS B 1 30 ? -50.35000 9.27300 14.98400 1.000 115.90196 70 LYS B N 1
ATOM 1314 C CA . LYS B 1 30 ? -50.65100 7.96600 15.55700 1.000 116.08069 70 LYS B CA 1
ATOM 1315 C C . LYS B 1 30 ? -49.73700 7.65800 16.74100 1.000 120.52711 70 LYS B C 1
ATOM 1316 O O . LYS B 1 30 ? -50.20300 7.29200 17.82000 1.000 121.09587 70 LYS B O 1
ATOM 1322 N N . GLU B 1 31 ? -48.43400 7.82000 16.52100 1.000 122.38694 71 GLU B N 1
ATOM 1323 C CA . GLU B 1 31 ? -47.40300 7.43000 17.48400 1.000 127.84737 71 GLU B CA 1
ATOM 1324 C C . GLU B 1 31 ? -47.52100 8.09800 18.86100 1.000 132.85737 71 GLU B C 1
ATOM 1325 O O . GLU B 1 31 ? -47.79400 7.42300 19.85300 1.000 135.01737 71 GLU B O 1
ATOM 1331 N N . GLY B 1 32 ? -47.31000 9.41300 18.91700 1.000 125.62755 72 GLY B N 1
ATOM 1332 C CA . GLY B 1 32 ? -47.25800 10.14000 20.17800 1.000 120.04411 72 GLY B CA 1
ATOM 1333 C C . GLY B 1 32 ? -47.99200 11.47500 20.22000 1.000 118.05983 72 GLY B C 1
ATOM 1334 O O . GLY B 1 32 ? -48.16400 12.07000 21.28600 1.000 117.64638 72 GLY B O 1
ATOM 1335 N N . VAL B 1 33 ? -48.41900 11.94200 19.04800 1.000 120.34984 73 VAL B N 1
ATOM 1336 C CA . VAL B 1 33 ? -49.26600 13.13400 18.89800 1.000 116.14461 73 VAL B CA 1
ATOM 1337 C C . VAL B 1 33 ? -48.47500 14.42600 19.21300 1.000 109.81183 73 VAL B C 1
ATOM 1338 O O . VAL B 1 33 ? -49.06700 15.49300 19.37500 1.000 112.04483 73 VAL B O 1
ATOM 1342 N N . LYS B 1 34 ? -47.14800 14.35500 19.26800 1.000 103.41644 74 LYS B N 1
ATOM 1343 C CA . LYS B 1 34 ? -46.36700 15.52300 19.68300 1.000 102.29077 74 LYS B CA 1
ATOM 1344 C C . LYS B 1 34 ? -45.40000 15.98700 18.59000 1.000 99.76817 74 LYS B C 1
ATOM 1345 O O . LYS B 1 34 ? -44.38800 15.33800 18.32600 1.000 97.55441 74 LYS B O 1
ATOM 1351 N N . TYR B 1 35 ? -45.71200 17.12600 17.97600 1.000 95.57889 75 TYR B N 1
ATOM 1352 C CA . TYR B 1 35 ? -44.86000 17.70500 16.93800 1.000 86.28557 75 TYR B CA 1
ATOM 1353 C C . TYR B 1 35 ? -45.10400 19.20500 16.77800 1.000 86.59227 75 TYR B C 1
ATOM 1354 O O . TYR B 1 35 ? -45.98900 19.77000 17.42200 1.000 87.62291 75 TYR B O 1
ATOM 1363 N N . LYS B 1 36 ? -44.31600 19.84200 15.91500 1.000 84.15368 76 LYS B N 1
ATOM 1364 C CA . LYS B 1 36 ? -44.44200 21.27500 15.65000 1.000 80.66269 76 LYS B CA 1
ATOM 1365 C C . LYS B 1 36 ? -44.22300 21.58300 14.16900 1.000 83.19681 76 LYS B C 1
ATOM 1366 O O . LYS B 1 36 ? -43.13400 21.36200 13.64200 1.000 82.92471 76 LYS B O 1
ATOM 1372 N N . ILE B 1 37 ? -45.24900 22.10200 13.50200 1.000 86.00108 77 ILE B N 1
ATOM 1373 C CA . ILE B 1 37 ? -45.13600 22.42300 12.08100 1.000 92.40401 77 ILE B CA 1
ATOM 1374 C C . ILE B 1 37 ? -44.82300 23.89900 11.85100 1.000 99.74768 77 ILE B C 1
ATOM 1375 O O . ILE B 1 37 ? -45.59000 24.77900 12.24300 1.000 105.83443 77 ILE B O 1
ATOM 1380 N N . SER B 1 38 ? -43.68600 24.15500 11.21200 1.000 101.50273 78 SER B N 1
ATOM 1381 C CA . SER B 1 38 ? -43.25800 25.50900 10.87200 1.000 107.84875 78 SER B CA 1
ATOM 1382 C C . SER B 1 38 ? -44.16100 26.11000 9.79700 1.000 115.46590 78 SER B C 1
ATOM 1383 O O . SER B 1 38 ? -44.78200 25.37300 9.03000 1.000 114.42007 78 SER B O 1
ATOM 1386 N N . PRO B 1 39 ? -44.25200 27.45200 9.74600 1.000 117.86423 79 PRO B N 1
ATOM 1387 C CA . PRO B 1 39 ? -44.95900 28.12300 8.64800 1.000 115.92292 79 PRO B CA 1
ATOM 1388 C C . PRO B 1 39 ? -44.41700 27.72500 7.27500 1.000 118.81792 79 PRO B C 1
ATOM 1389 O O . PRO B 1 39 ? -45.14400 27.79700 6.28400 1.000 120.55938 79 PRO B O 1
ATOM 1393 N N . ASP B 1 40 ? -43.15400 27.31200 7.22300 1.000 121.77953 80 ASP B N 1
ATOM 1394 C CA . ASP B 1 40 ? -42.58300 26.74300 6.00900 1.000 124.63552 80 ASP B CA 1
ATOM 1395 C C . ASP B 1 40 ? -43.08800 25.30900 5.85200 1.000 120.35923 80 ASP B C 1
ATOM 1396 O O . ASP B 1 40 ? -43.16800 24.56200 6.82700 1.000 112.70463 80 ASP B O 1
ATOM 1401 N N . GLY B 1 41 ? -43.42300 24.93000 4.62300 1.000 122.14734 81 GLY B N 1
ATOM 1402 C CA . GLY B 1 41 ? -44.10100 23.67000 4.37200 1.000 120.45458 81 GLY B CA 1
ATOM 1403 C C . GLY B 1 41 ? -43.24600 22.41600 4.35000 1.000 119.16268 81 GLY B C 1
ATOM 1404 O O . GLY B 1 41 ? -43.76900 21.31900 4.16200 1.000 122.21713 81 GLY B O 1
ATOM 1405 N N . ARG B 1 42 ? -41.93900 22.56000 4.54200 1.000 117.67539 82 ARG B N 1
ATOM 1406 C CA . ARG B 1 42 ? -41.04900 21.40300 4.48900 1.000 116.51693 82 ARG B CA 1
ATOM 1407 C C . ARG B 1 42 ? -40.43200 21.08600 5.85000 1.000 109.88901 82 ARG B C 1
ATOM 1408 O O . ARG B 1 42 ? -40.11100 19.93300 6.14100 1.000 108.07780 82 ARG B O 1
ATOM 1416 N N . THR B 1 43 ? -40.27600 22.10800 6.68400 1.000 105.57694 83 THR B N 1
ATOM 1417 C CA . THR B 1 43 ? -39.62800 21.93800 7.98000 1.000 98.03637 83 THR B CA 1
ATOM 1418 C C . THR B 1 43 ? -40.60300 21.46100 9.05500 1.000 94.13217 83 THR B C 1
ATOM 1419 O O . THR B 1 43 ? -41.66900 22.04700 9.24700 1.000 95.24504 83 THR B O 1
ATOM 1423 N N . ILE B 1 44 ? -40.22700 20.39200 9.75100 1.000 86.32091 84 ILE B N 1
ATOM 1424 C CA . ILE B 1 44 ? -41.02700 19.85500 10.84700 1.000 83.99116 84 ILE B CA 1
ATOM 1425 C C . ILE B 1 44 ? -40.17000 19.70200 12.10400 1.000 77.04726 84 ILE B C 1
ATOM 1426 O O . ILE B 1 44 ? -39.10200 19.08900 12.06900 1.000 72.28434 84 ILE B O 1
ATOM 1431 N N . TYR B 1 45 ? -40.63700 20.27100 13.21100 1.000 71.20490 85 TYR B N 1
ATOM 1432 C CA . TYR B 1 45 ? -39.86700 20.26700 14.45200 1.000 64.64702 85 TYR B CA 1
ATOM 1433 C C . TYR B 1 45 ? -40.36900 19.22500 15.45000 1.000 65.10193 85 TYR B C 1
ATOM 1434 O O . TYR B 1 45 ? -41.55000 19.18800 15.79300 1.000 73.08612 85 TYR B O 1
ATOM 1443 N N . VAL B 1 46 ? -39.44800 18.38300 15.91100 1.000 60.68071 86 VAL B N 1
ATOM 1444 C 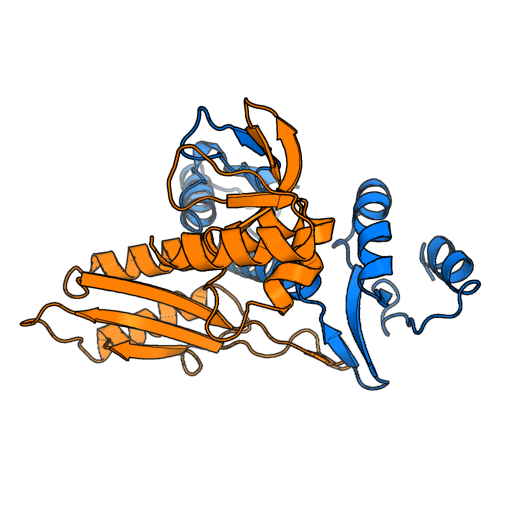CA . VAL B 1 46 ? -39.75700 17.28800 16.82400 1.000 60.21995 86 VAL B CA 1
ATOM 1445 C C . VAL B 1 46 ? -38.63900 17.15700 17.85800 1.000 61.07562 86 VAL B C 1
ATOM 1446 O O . VAL B 1 46 ? -37.46700 17.24900 17.50500 1.000 60.75853 86 VAL B O 1
ATOM 1450 N N . PRO B 1 47 ? -38.99700 16.97000 19.14200 1.000 61.34536 87 PRO B N 1
ATOM 1451 C CA . PRO B 1 47 ? -37.99500 16.77000 20.19700 1.000 61.48848 87 PRO B CA 1
ATOM 1452 C C . PRO B 1 47 ? -37.02600 15.63600 19.87300 1.000 62.68369 87 PRO B C 1
ATOM 1453 O O . PRO B 1 47 ? -37.43600 14.63300 19.29200 1.000 66.44458 87 PRO B O 1
ATOM 1457 N N . GLU B 1 48 ? -35.76100 15.79800 20.24800 1.000 57.71238 88 GLU B N 1
ATOM 1458 C CA . GLU B 1 48 ? -34.71800 14.84600 19.87500 1.000 60.93034 88 GLU B CA 1
ATOM 1459 C C . GLU B 1 48 ? -34.93900 13.45800 20.46900 1.000 66.94387 88 GLU B C 1
ATOM 1460 O O . GLU B 1 48 ? -34.70700 12.44900 19.80200 1.000 68.97999 88 GLU B O 1
ATOM 1466 N N . ASN B 1 49 ? -35.38700 13.41000 21.71900 1.000 66.18374 89 ASN B N 1
ATOM 1467 C CA . ASN B 1 49 ? -35.59400 12.14000 22.40700 1.000 72.15920 89 ASN B CA 1
ATOM 1468 C C . ASN B 1 49 ? -36.64100 11.26200 21.72600 1.000 75.61471 89 ASN B C 1
ATOM 1469 O O . ASN B 1 49 ? -36.55300 10.03500 21.77100 1.000 78.97961 89 ASN B O 1
ATOM 1474 N N . VAL B 1 50 ? -37.62600 11.89100 21.09300 1.000 75.77190 90 VAL B N 1
ATOM 1475 C CA . VAL B 1 50 ? -38.66700 11.15100 20.38700 1.000 77.31907 90 VAL B CA 1
ATOM 1476 C C . VAL B 1 50 ? -38.41500 11.14300 18.88000 1.000 82.59172 90 VAL B C 1
ATOM 1477 O O . VAL B 1 50 ? -39.09100 10.43500 18.13400 1.000 93.20615 90 VAL B O 1
ATOM 1481 N N . ALA B 1 51 ? -37.44200 11.93400 18.43800 1.000 74.18945 91 ALA B N 1
ATOM 1482 C CA . ALA B 1 51 ? -37.00500 11.89800 17.04700 1.000 79.42865 91 ALA B CA 1
ATOM 1483 C C . ALA B 1 51 ? -35.88800 10.87600 16.89200 1.000 85.48967 91 ALA B C 1
ATOM 1484 O O . ALA B 1 51 ? -35.47600 10.54700 15.78000 1.000 83.68146 91 ALA B O 1
ATOM 1486 N N . ARG B 1 52 ? -35.40400 10.38100 18.02700 1.000 82.80169 92 ARG B N 1
ATOM 1487 C CA . ARG B 1 52 ? -34.34400 9.38300 18.05300 1.000 79.63345 92 ARG B CA 1
ATOM 1488 C C . ARG B 1 52 ? -34.84900 8.04900 17.51600 1.000 86.49682 92 ARG B C 1
ATOM 1489 O O . ARG B 1 52 ? -34.22200 7.43800 16.65100 1.000 88.39063 92 ARG B O 1
ATOM 1497 N N . GLU B 1 53 ? -35.99000 7.60700 18.03400 1.000 93.44132 93 GLU B N 1
ATOM 1498 C CA . GLU B 1 53 ? -36.60600 6.36300 17.58900 1.000 97.10896 93 GLU B CA 1
ATOM 1499 C C . GLU B 1 53 ? -37.33100 6.55300 16.26200 1.000 97.74470 93 GLU B C 1
ATOM 1500 O O . GLU B 1 53 ? -37.57600 5.59200 15.53500 1.000 105.46056 93 GLU B O 1
ATOM 1506 N N . LEU B 1 54 ? -37.66900 7.80100 15.95300 1.000 91.42684 94 LEU B N 1
ATOM 1507 C CA . LEU B 1 54 ? -38.47300 8.12000 14.77800 1.000 96.60001 94 LEU B CA 1
ATOM 1508 C C . LEU B 1 54 ? -37.75400 7.84000 13.46000 1.000 101.93760 94 LEU B C 1
ATOM 1509 O O . LEU B 1 54 ? -38.24200 7.06900 12.63400 1.000 111.63154 94 LEU B O 1
ATOM 1514 N N . ARG B 1 55 ? -36.60000 8.47100 13.26800 1.000 99.07176 95 ARG B N 1
ATOM 1515 C CA . ARG B 1 55 ? -35.87600 8.38400 12.00200 1.000 103.36539 95 ARG B CA 1
ATOM 1516 C C . ARG B 1 55 ? -35.41700 6.96500 11.67300 1.000 105.24956 95 ARG B C 1
ATOM 1517 O O . ARG B 1 55 ? -35.19400 6.63500 10.50900 1.000 106.31795 95 ARG B O 1
ATOM 1525 N N . LEU B 1 56 ? -35.28300 6.12700 12.69500 1.000 104.87636 96 LEU B N 1
ATOM 1526 C CA . LEU B 1 56 ? -34.92900 4.72800 12.48500 1.000 108.09562 96 LEU B CA 1
ATOM 1527 C C . LEU B 1 56 ? -36.08400 3.96600 11.83900 1.000 114.04763 96 LEU B C 1
ATOM 1528 O O . LEU B 1 56 ? -35.87400 2.98200 11.13000 1.000 115.07892 96 LEU B O 1
ATOM 1533 N N . LYS B 1 57 ? -37.30300 4.43500 12.08500 1.000 112.12437 97 LYS B N 1
ATOM 1534 C CA . LYS B 1 57 ? -38.50400 3.77500 11.58400 1.000 117.89727 97 LYS B CA 1
ATOM 1535 C C . LYS B 1 57 ? -38.81200 4.16000 10.14000 1.000 119.92909 97 LYS B C 1
ATOM 1536 O O . LYS B 1 57 ? -38.86800 3.30200 9.25800 1.000 122.73048 97 LYS B O 1
ATOM 1542 N N . LEU B 1 58 ? -39.00700 5.45400 9.90300 1.000 118.70146 98 LEU B N 1
ATOM 1543 C CA . LEU B 1 58 ? -39.37000 5.94600 8.57600 1.000 122.15979 98 LEU B CA 1
ATOM 1544 C C . LEU B 1 58 ? -38.14900 6.11800 7.67600 1.000 120.78767 98 LEU B C 1
ATOM 1545 O O . LEU B 1 58 ? -38.06700 7.07400 6.90500 1.000 119.53653 98 LEU B O 1
ATOM 1550 N N . ALA B 1 59 ? -37.20600 5.18700 7.77700 1.000 122.45169 99 ALA B N 1
ATOM 1551 C CA . ALA B 1 59 ? -36.00300 5.22100 6.95600 1.000 123.22689 99 ALA B CA 1
ATOM 1552 C C . ALA B 1 59 ? -36.27800 4.66800 5.56200 1.000 127.90238 99 ALA B C 1
ATOM 1553 O O . ALA B 1 59 ? -35.86900 5.25400 4.55900 1.000 126.80805 99 ALA B O 1
ATOM 1555 N N . ALA B 1 60 ? -36.97500 3.53700 5.50800 1.000 128.58696 100 ALA B N 1
ATOM 1556 C CA . ALA B 1 60 ? -37.26800 2.87200 4.24400 1.000 128.01224 100 ALA B CA 1
ATOM 1557 C C . ALA B 1 60 ? -38.54400 3.40900 3.60500 1.000 130.55429 100 ALA B C 1
ATOM 1558 O O . ALA B 1 60 ? -39.63600 3.24900 4.15300 1.000 130.57138 100 ALA B O 1
ATOM 1560 N N . LYS B 1 61 ? -38.38900 4.04400 2.44500 1.000 130.11557 101 LYS B N 1
ATOM 1561 C CA . LYS B 1 61 ? -39.50800 4.58600 1.67300 1.000 134.36367 101 LYS B CA 1
ATOM 1562 C C . LYS B 1 61 ? -40.38300 5.53600 2.48600 1.000 134.65900 101 LYS B C 1
ATOM 1563 O O . LYS B 1 61 ? -41.59900 5.58700 2.30100 1.000 133.27880 101 LYS B O 1
ATOM 1569 N N . GLY B 1 62 ? -39.75500 6.28800 3.38300 1.000 132.43432 102 GLY B N 1
ATOM 1570 C CA . GLY B 1 62 ? -40.46600 7.25400 4.19900 1.000 131.20386 102 GLY B CA 1
ATOM 1571 C C . GLY B 1 62 ? -39.99600 8.66900 3.93000 1.000 132.93161 102 GLY B C 1
ATOM 1572 O O . GLY B 1 62 ? -40.69300 9.45300 3.28500 1.000 132.91708 102 GLY B O 1
ATOM 1573 N N . VAL B 1 63 ? -38.80500 8.99300 4.42400 1.000 132.70408 103 VAL B N 1
ATOM 1574 C CA . VAL B 1 63 ? -38.23300 10.32300 4.24900 1.000 130.32113 103 VAL B CA 1
ATOM 1575 C C . VAL B 1 63 ? -36.71900 10.28700 4.08900 1.000 128.80045 103 VAL B C 1
ATOM 1576 O O . VAL B 1 63 ? -36.05300 9.39900 4.62200 1.000 125.75426 103 VAL B O 1
ATOM 1580 N N . PRO B 1 64 ? -36.17100 11.25900 3.34300 1.000 127.81807 104 PRO B N 1
ATOM 1581 C CA . PRO B 1 64 ? -34.73000 11.53100 3.32800 1.000 123.58911 104 PRO B CA 1
ATOM 1582 C C . PRO B 1 64 ? -34.31600 12.33600 4.56000 1.000 118.27214 104 PRO B C 1
ATOM 1583 O O . PRO B 1 64 ? -33.25300 12.95800 4.55900 1.000 117.28349 104 PRO B O 1
ATOM 1587 N N . ARG B 1 65 ? -35.16700 12.30300 5.58700 1.000 116.15905 105 ARG B N 1
ATOM 1588 C CA . ARG B 1 65 ? -34.99700 13.00700 6.86500 1.000 109.14493 105 ARG B CA 1
ATOM 1589 C C . ARG B 1 65 ? -34.36000 14.39400 6.75600 1.000 101.67238 105 ARG B C 1
ATOM 1590 O O . ARG B 1 65 ? -33.52000 14.76900 7.57300 1.000 99.61243 105 ARG B O 1
ATOM 1598 N N . LYS B 1 66 ? -34.78400 15.16100 5.75600 1.000 98.99421 106 LYS B N 1
ATOM 1599 C CA . LYS B 1 66 ? -34.29800 16.52400 5.58100 1.000 96.10017 106 LYS B CA 1
ATOM 1600 C C . LYS B 1 66 ? -35.14400 17.49500 6.40000 1.000 93.14463 106 LYS B C 1
ATOM 1601 O O . LYS B 1 66 ? -34.61800 18.41300 7.02900 1.000 90.76073 106 LYS B O 1
ATOM 1607 N N . GLY B 1 67 ? -36.45600 17.28500 6.38700 1.000 95.02341 107 GLY B N 1
ATOM 1608 C CA . GLY B 1 67 ? -37.37800 18.16500 7.08100 1.000 89.95442 107 GLY B CA 1
ATOM 1609 C C . GLY B 1 67 ? -37.39000 17.97100 8.58500 1.000 82.86620 107 GLY B C 1
ATOM 1610 O O . GLY B 1 67 ? -37.64000 18.91300 9.33700 1.000 83.40962 107 GLY B O 1
ATOM 1611 N N . ILE B 1 68 ? -37.12200 16.74600 9.02600 1.000 80.65431 108 ILE B N 1
ATOM 1612 C CA . ILE B 1 68 ? -37.14300 16.42100 10.44900 1.000 73.70740 108 ILE B CA 1
ATOM 1613 C C . ILE B 1 68 ? -36.00000 17.10700 11.19100 1.000 71.39381 108 ILE B C 1
ATOM 1614 O O . ILE B 1 68 ? -34.82800 16.89800 10.87700 1.000 67.78971 108 ILE B O 1
ATOM 1619 N N . VAL B 1 69 ? -36.35000 17.93000 12.17500 1.000 62.32472 109 VAL B N 1
ATOM 1620 C CA . VAL B 1 69 ? -35.35700 18.65100 12.96300 1.000 50.44898 109 VAL B CA 1
ATOM 1621 C C . VAL B 1 69 ? -35.52900 18.37800 14.45500 1.000 51.90523 109 VAL B C 1
ATOM 1622 O O . VAL B 1 69 ? -36.56400 18.69800 15.03900 1.000 56.39788 109 VAL B O 1
ATOM 1626 N N . GLY B 1 70 ? -34.50700 17.78500 15.06400 1.000 47.35839 110 GLY B N 1
ATOM 1627 C CA . GLY B 1 70 ? -34.53800 17.46600 16.48000 1.000 45.01188 110 GLY B CA 1
ATOM 1628 C C . GLY B 1 70 ? -34.08100 18.61900 17.35300 1.000 53.47395 110 GLY B C 1
ATOM 1629 O O . GLY B 1 70 ? -33.02000 19.20000 17.12200 1.000 48.14264 110 GLY B O 1
ATOM 1630 N N . TYR B 1 71 ? -34.88000 18.95300 18.36200 1.000 46.86215 111 TYR B N 1
ATOM 1631 C CA . TYR B 1 71 ? -34.53800 20.05200 19.25800 1.000 42.64871 111 TYR B CA 1
ATOM 1632 C C . TYR B 1 71 ? -34.49500 19.61800 20.71900 1.000 41.92565 111 TYR B C 1
ATOM 1633 O O . TYR B 1 71 ? -34.94400 18.52800 21.07100 1.000 40.60164 111 TYR B O 1
ATOM 1642 N N . GLU B 1 72 ? -33.94800 20.48800 21.56100 1.000 39.09919 112 GLU B N 1
ATOM 1643 C CA . GLU B 1 72 ? -33.93200 20.26900 23.00100 1.000 34.67383 112 GLU B CA 1
ATOM 1644 C C . GLU B 1 72 ? -34.99400 21.13800 23.66400 1.000 36.33836 112 GLU B C 1
ATOM 1645 O O . GLU B 1 72 ? -35.58700 20.75600 24.67100 1.000 39.49494 112 GLU B O 1
ATOM 1651 N N . LEU B 1 73 ? -35.22300 22.31200 23.08300 1.000 40.53248 113 LEU B N 1
ATOM 1652 C CA . LEU B 1 73 ? -36.21600 23.25700 23.58000 1.000 41.43347 113 LEU B CA 1
ATOM 1653 C C . LEU B 1 73 ? -36.90900 23.96300 22.42000 1.000 44.83966 113 LEU B C 1
ATOM 1654 O O . LEU B 1 73 ? -36.31300 24.16000 21.36200 1.000 45.69485 113 LEU B O 1
ATOM 1659 N N . PHE B 1 74 ? -38.16500 24.34500 22.62400 1.000 43.33268 114 PHE B N 1
ATOM 1660 C CA . PHE B 1 74 ? -38.93800 25.00700 21.57900 1.000 41.78603 114 PHE B CA 1
ATOM 1661 C C . PHE B 1 74 ? -39.73900 26.18900 22.11400 1.000 45.20106 114 PHE B C 1
ATOM 1662 O O . PHE B 1 74 ? -40.30500 26.12900 23.20600 1.000 48.54383 114 PHE B O 1
ATOM 1670 N N . ASP B 1 75 ? -39.77600 27.26400 21.33300 1.000 44.38980 115 ASP B N 1
ATOM 1671 C CA . ASP B 1 75 ? -40.71800 28.35400 21.55700 1.000 49.87739 115 ASP B CA 1
ATOM 1672 C C . ASP B 1 75 ? -41.06900 28.99900 20.22000 1.000 49.70088 115 ASP B C 1
ATOM 1673 O O . ASP B 1 75 ? -40.62300 28.54000 19.16800 1.000 52.35961 115 ASP B O 1
ATOM 1678 N N . LYS B 1 76 ? -41.86000 30.06400 20.26100 1.000 50.13367 116 LYS B N 1
ATOM 1679 C CA . LYS B 1 76 ? -42.35800 30.68700 19.03900 1.000 53.11421 116 LYS B CA 1
ATOM 1680 C C . LYS B 1 76 ? -41.29300 31.50600 18.30700 1.000 48.45751 116 LYS B C 1
ATOM 1681 O O . 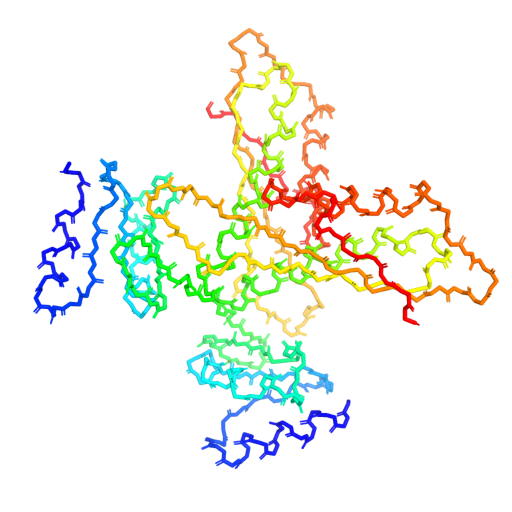LYS B 1 76 ? -41.51500 31.95300 17.18200 1.000 53.66007 116 LYS B O 1
ATOM 1687 N N . SER B 1 77 ? -40.13800 31.69200 18.93800 1.000 47.36712 117 SER B N 1
ATOM 1688 C CA . SER B 1 77 ? -39.08200 32.51100 18.35200 1.000 43.19173 117 SER B CA 1
ATOM 1689 C C . SER B 1 77 ? -37.90000 31.68300 17.84400 1.000 45.66047 117 SER B C 1
ATOM 1690 O O . SER B 1 77 ? -37.01000 32.20900 17.17700 1.000 47.28109 117 SER B O 1
ATOM 1693 N N . GLY B 1 78 ? -37.89000 30.39100 18.15900 1.000 42.65664 118 GLY B N 1
ATOM 1694 C CA . GLY B 1 78 ? -36.82000 29.52000 17.70500 1.000 44.19958 118 GLY B CA 1
ATOM 1695 C C . GLY B 1 78 ? -36.64600 28.25700 18.52800 1.000 44.26221 118 GLY B C 1
ATOM 1696 O O . GLY B 1 78 ? -37.45000 27.95900 19.41000 1.000 40.13314 118 GLY B O 1
ATOM 1697 N N . ILE B 1 79 ? -35.58800 27.50700 18.23100 1.000 42.75991 119 ILE B N 1
ATOM 1698 C CA . ILE B 1 79 ? -35.31600 26.25500 18.92900 1.000 41.82085 119 ILE B CA 1
ATOM 1699 C C . ILE B 1 79 ? -33.85900 26.13200 19.36000 1.000 43.04027 119 ILE B C 1
ATOM 1700 O O . ILE B 1 79 ? -32.97400 26.77500 18.79600 1.000 42.02790 119 ILE B O 1
ATOM 1705 N N . VAL B 1 80 ? -33.62200 25.30000 20.36800 1.000 40.11739 120 VAL B N 1
ATOM 1706 C CA . VAL B 1 80 ? -32.27000 24.89400 20.72300 1.000 40.82033 120 VAL B CA 1
ATOM 1707 C C . VAL B 1 80 ? -31.96000 23.57400 20.02900 1.000 43.26751 120 VAL B C 1
ATOM 1708 O O . VAL B 1 80 ? -32.53000 22.53800 20.37000 1.000 37.02224 120 VAL B O 1
ATOM 1712 N N . LEU B 1 81 ? -31.06800 23.61800 19.04400 1.000 39.79471 121 LEU B N 1
ATOM 1713 C CA . LEU B 1 81 ? -30.72600 22.43200 18.26900 1.000 37.12870 121 LEU B CA 1
ATOM 1714 C C . LEU B 1 81 ? -30.05300 21.36400 19.12200 1.000 38.77162 121 LEU B C 1
ATOM 1715 O O . LEU B 1 81 ? -29.19400 21.66600 19.95000 1.000 38.51263 121 LEU B O 1
ATOM 1720 N N . SER B 1 82 ? -30.45500 20.11300 18.91700 1.000 39.49350 122 SER B N 1
ATOM 1721 C CA . SER B 1 82 ? -29.80300 18.99100 19.57700 1.000 39.39862 122 SER B CA 1
ATOM 1722 C C . SER B 1 82 ? -28.41500 18.80000 18.98500 1.000 35.34917 122 SER B C 1
ATOM 1723 O O . SER B 1 82 ? -28.18900 19.11200 17.81600 1.000 36.07355 122 SER B O 1
ATOM 1726 N N . ARG B 1 83 ? -27.49000 18.29100 19.79200 1.000 33.63294 123 ARG B N 1
ATOM 1727 C CA . ARG B 1 83 ? -26.12100 18.06100 19.34300 1.000 39.54505 123 ARG B CA 1
ATOM 1728 C C . ARG B 1 83 ? -26.09300 17.12200 18.14100 1.000 38.76517 123 ARG B C 1
ATOM 1729 O O . ARG B 1 83 ? -25.27500 17.27900 17.23400 1.000 37.19404 123 ARG B O 1
ATOM 1737 N N . PHE B 1 84 ? -27.00300 16.15400 18.14100 1.000 31.19426 124 PHE B N 1
ATOM 1738 C CA . PHE B 1 84 ? -27.13200 15.21200 17.03800 1.000 33.67023 124 PHE B CA 1
ATOM 1739 C C . PHE B 1 84 ? -27.54300 15.93000 15.75600 1.000 36.06842 124 PHE B C 1
ATOM 1740 O O . PHE B 1 84 ? -26.98300 15.68200 14.69000 1.000 35.84267 124 PHE B O 1
ATOM 1748 N N . GLN B 1 85 ? -28.52500 16.82000 15.87000 1.000 34.89605 125 GLN B N 1
ATOM 1749 C CA . GLN B 1 85 ? -29.03300 17.55900 14.71900 1.000 34.13932 125 GLN B CA 1
ATOM 1750 C C . GLN B 1 85 ? -27.97000 18.48900 14.13800 1.000 28.57473 125 GLN B C 1
ATOM 1751 O O . GLN B 1 85 ? -27.88600 18.66200 12.92100 1.000 31.72826 125 GLN B O 1
ATOM 1757 N N . GLN B 1 86 ? -27.16400 19.08400 15.01300 1.000 30.59906 126 GLN B N 1
ATOM 1758 C CA . GLN B 1 86 ? -26.07600 19.96100 14.58900 1.000 34.89764 126 GLN B CA 1
ATOM 1759 C C . GLN B 1 86 ? -25.08900 19.21500 13.69800 1.000 32.30044 126 GLN B C 1
ATOM 1760 O O . GLN B 1 86 ? -24.68200 19.71200 12.64700 1.000 30.50867 126 GLN B O 1
ATOM 1766 N N . LEU B 1 87 ? -24.71500 18.01600 14.13000 1.000 31.65151 127 LEU B N 1
ATOM 1767 C CA . LEU B 1 87 ? -23.78600 17.17700 13.38400 1.000 31.58549 127 LEU B CA 1
ATOM 1768 C C . LEU B 1 87 ? -24.39900 16.70700 12.07000 1.000 34.71747 127 LEU B C 1
ATOM 1769 O O . LEU B 1 87 ? -23.70500 16.58200 11.06100 1.000 31.39766 127 LEU B O 1
ATOM 1774 N N . VAL B 1 88 ? -25.70200 16.44600 12.09200 1.000 33.40771 128 VAL B N 1
ATOM 1775 C CA . VAL B 1 88 ? -26.42700 16.06700 10.88500 1.000 30.15818 128 VAL B CA 1
ATOM 1776 C C . VAL B 1 88 ? -26.41600 17.21300 9.87900 1.000 33.10168 128 VAL B C 1
ATOM 1777 O O . VAL B 1 88 ? -26.13500 17.01000 8.69600 1.000 34.14021 128 VAL B O 1
ATOM 1781 N N . ASN B 1 89 ? -26.71400 18.41600 10.36000 1.000 32.88220 129 ASN B N 1
ATOM 1782 C CA . ASN B 1 89 ? -26.71500 19.60600 9.51600 1.000 33.46972 129 ASN B CA 1
ATOM 1783 C C . ASN B 1 89 ? -25.33500 19.90300 8.94200 1.000 29.98214 129 ASN B C 1
ATOM 1784 O O . ASN B 1 89 ? -25.21100 20.34100 7.79700 1.000 31.89779 129 ASN B O 1
ATOM 1789 N N . PHE B 1 90 ? -24.30100 19.66500 9.74300 1.000 31.92412 130 PHE B N 1
ATOM 1790 C CA . PHE B 1 90 ? -22.92900 19.90200 9.30900 1.000 30.57263 130 PHE B CA 1
ATOM 1791 C C . PHE B 1 90 ? -22.55300 18.99100 8.14800 1.000 29.82450 130 PHE B C 1
ATOM 1792 O O . PHE B 1 90 ? -21.94000 19.43200 7.17600 1.000 29.94840 130 PHE B O 1
ATOM 1800 N N . LYS B 1 91 ? -22.92300 17.71900 8.25900 1.000 28.80897 131 LYS B N 1
ATOM 1801 C CA . LYS B 1 91 ? -22.63900 16.74500 7.21300 1.000 27.90999 131 LYS B CA 1
ATOM 1802 C C . LYS B 1 91 ? -23.32200 17.13400 5.90700 1.000 28.16931 131 LYS B C 1
ATOM 1803 O O . LYS B 1 91 ? -22.71900 17.06400 4.83700 1.000 31.61825 131 LYS B O 1
ATOM 1809 N N . ARG B 1 92 ? -24.57800 17.55600 6.00300 1.000 30.78571 132 ARG B N 1
ATOM 1810 C CA . ARG B 1 92 ? -25.33400 17.98500 4.83200 1.000 34.18787 132 ARG B CA 1
ATOM 1811 C C . ARG B 1 92 ? -24.77900 19.28200 4.25100 1.000 35.36881 132 ARG B C 1
ATOM 1812 O O . ARG B 1 92 ? -24.79100 19.48200 3.03500 1.000 34.76086 132 ARG B O 1
ATOM 1820 N N . ALA B 1 93 ? -24.29500 20.16000 5.12400 1.000 31.58607 133 ALA B N 1
ATOM 1821 C CA . ALA B 1 93 ? -23.69500 21.41700 4.69300 1.000 37.03677 133 ALA B CA 1
ATOM 1822 C C . ALA B 1 93 ? -22.40500 21.16000 3.92100 1.000 32.99063 133 ALA B C 1
ATOM 1823 O O . ALA B 1 93 ? -22.14700 21.79400 2.89600 1.000 34.27397 133 ALA B O 1
ATOM 1825 N N . ILE B 1 94 ? -21.60000 20.22800 4.42300 1.000 31.56802 134 ILE B N 1
ATOM 1826 C CA . ILE B 1 94 ? -20.37100 19.82000 3.75000 1.000 29.98528 134 ILE B CA 1
ATOM 1827 C C . ILE B 1 94 ? -20.67800 19.26000 2.36500 1.000 31.45343 134 ILE B C 1
ATOM 1828 O O . ILE B 1 94 ? -20.03700 19.62200 1.37800 1.000 33.81710 134 ILE B O 1
ATOM 1833 N N . GLU B 1 95 ? -21.67300 18.38200 2.30200 1.000 30.72357 135 GLU B N 1
ATOM 1834 C CA . GLU B 1 95 ? -22.09000 17.77600 1.04300 1.000 35.06134 135 GLU B CA 1
ATOM 1835 C C . GLU B 1 95 ? -22.73700 18.80400 0.12100 1.000 35.51781 135 GLU B C 1
ATOM 1836 O O . GLU B 1 95 ? -22.53800 18.77400 -1.09300 1.000 38.80794 135 GLU B O 1
ATOM 1842 N N . GLY B 1 96 ? -23.51300 19.71100 0.70700 1.000 35.79954 136 GLY B N 1
ATOM 1843 C CA . GLY B 1 96 ? -24.16400 20.76300 -0.05100 1.000 38.92863 136 GLY B CA 1
ATOM 1844 C C . GLY B 1 96 ? -23.16600 21.69900 -0.70500 1.000 39.00797 136 GLY B C 1
ATOM 1845 O O . GLY B 1 96 ? -23.36600 22.14400 -1.83500 1.000 40.84189 136 GLY B O 1
ATOM 1846 N N . GLU B 1 97 ? -22.08400 21.99400 0.00900 1.000 33.76441 137 GLU B N 1
ATOM 1847 C CA . GLU B 1 97 ? -21.03600 22.86400 -0.51200 1.000 33.52944 137 GLU B CA 1
ATOM 1848 C C . GLU B 1 97 ? -20.28200 22.19200 -1.65400 1.000 37.91776 137 GLU B C 1
ATOM 1849 O O . GLU B 1 97 ? -19.95300 22.83100 -2.65400 1.000 39.84870 137 GLU B O 1
ATOM 1855 N N . LEU B 1 98 ? -20.00700 20.90100 -1.49500 1.000 37.43132 138 LEU B N 1
ATOM 1856 C CA . LEU B 1 98 ? -19.35200 20.12200 -2.53800 1.000 37.40068 138 LEU B CA 1
ATOM 1857 C C . LEU B 1 98 ? -20.22800 20.05500 -3.78200 1.000 38.05078 138 LEU B C 1
ATOM 1858 O O . LEU B 1 98 ? -19.73800 20.16600 -4.90500 1.000 39.21656 138 LEU B O 1
ATOM 1863 N N . ALA B 1 99 ? -21.52900 19.87700 -3.57100 1.000 37.65570 139 ALA B N 1
ATOM 1864 C CA . ALA B 1 99 ? -22.48700 19.83100 -4.66800 1.000 44.19839 139 ALA B CA 1
ATOM 1865 C C . ALA B 1 99 ? -22.56600 21.18000 -5.37600 1.000 43.91722 139 ALA B C 1
ATOM 1866 O O . ALA B 1 99 ? -22.69900 21.24400 -6.59800 1.000 45.65504 139 ALA B O 1
ATOM 1868 N N . LYS B 1 100 ? -22.47900 22.25300 -4.59600 1.000 44.20594 140 LYS B N 1
ATOM 1869 C CA . LYS B 1 100 ? -22.50600 23.60800 -5.13500 1.000 43.64649 140 LYS B CA 1
ATOM 1870 C C . LYS B 1 100 ? -21.31400 23.85600 -6.05400 1.000 44.73230 140 LYS B C 1
ATOM 1871 O O . LYS B 1 100 ? -21.44200 24.49800 -7.09700 1.000 47.62633 140 LYS B O 1
ATOM 1877 N N . THR B 1 101 ? -20.15700 23.33400 -5.66100 1.000 40.80216 141 THR B N 1
ATOM 1878 C CA . THR B 1 101 ? -18.94000 23.47200 -6.45100 1.000 41.62410 141 THR B CA 1
ATOM 1879 C C . THR B 1 101 ? -19.03700 22.69100 -7.75800 1.000 46.70178 141 THR B C 1
ATOM 1880 O O . THR B 1 101 ? -18.63400 23.17600 -8.81500 1.000 48.65496 141 THR B O 1
ATOM 1884 N N . ILE B 1 102 ? -19.57500 21.47800 -7.68000 1.000 45.03996 142 ILE B N 1
ATOM 1885 C CA . ILE B 1 102 ? -19.76400 20.64900 -8.86500 1.000 46.27823 142 ILE B CA 1
ATOM 1886 C C . ILE B 1 102 ? -20.76900 21.29800 -9.81500 1.000 45.65122 142 ILE B C 1
ATOM 1887 O O . ILE B 1 102 ? -20.62900 21.21700 -11.03600 1.000 52.08252 142 ILE B O 1
ATOM 1892 N N . MET B 1 103 ? -21.77000 21.96300 -9.24700 1.000 44.55673 143 MET B N 1
ATOM 1893 C CA . MET B 1 103 ? -22.79400 22.63500 -10.04200 1.000 52.70311 143 MET B CA 1
ATOM 1894 C C . MET B 1 103 ? -22.29100 23.93000 -10.67900 1.000 59.39340 143 MET B C 1
ATOM 1895 O O . MET B 1 103 ? -23.00200 24.55400 -11.46800 1.000 61.16129 143 MET B O 1
ATOM 1900 N N . SER B 1 104 ? -21.07000 24.33300 -10.33800 1.000 53.88934 144 SER B N 1
ATOM 1901 C CA . SER B 1 104 ? -20.48400 25.54500 -10.90400 1.000 61.78542 144 SER B CA 1
ATOM 1902 C C . SER B 1 104 ? -20.04600 25.31000 -12.34400 1.000 59.24918 144 SER B C 1
ATOM 1903 O O . SER B 1 104 ? -19.78400 26.25700 -13.08600 1.000 63.83496 144 SER B O 1
ATOM 1906 N N . LEU B 1 105 ? -19.96100 24.04200 -12.73100 1.000 59.48556 145 LEU B N 1
ATOM 1907 C CA . LEU B 1 105 ? -19.64800 23.67900 -14.10600 1.000 65.93258 145 LEU B CA 1
ATOM 1908 C C . LEU B 1 105 ? -20.77900 24.11100 -15.03100 1.000 73.25619 145 LEU B C 1
ATOM 1909 O O . LEU B 1 105 ? -20.55600 24.40500 -16.20600 1.000 79.29198 145 LEU B O 1
ATOM 1914 N N . ASP B 1 106 ? -21.99400 24.12200 -14.48500 1.000 70.77012 146 ASP B N 1
ATOM 1915 C CA . ASP B 1 106 ? -23.21900 24.49400 -15.20100 1.000 78.20206 146 ASP B CA 1
ATOM 1916 C C . ASP B 1 106 ? -23.53800 23.57800 -16.38600 1.000 82.34752 146 ASP B C 1
ATOM 1917 O O . ASP B 1 106 ? -24.63300 23.63900 -16.94300 1.000 73.41969 146 ASP B O 1
ATOM 1922 N N . CYS B 1 107 ? -22.58200 22.73900 -16.77200 1.000 82.06820 147 CYS B N 1
ATOM 1923 C CA . CYS B 1 107 ? -22.87100 21.59800 -17.62600 1.000 78.44763 147 CYS B CA 1
ATOM 1924 C C . CYS B 1 107 ? -23.70500 20.63600 -16.79600 1.000 76.76332 147 CYS B C 1
ATOM 1925 O O . CYS B 1 107 ? -24.57200 19.92600 -17.30700 1.000 77.92421 147 CYS B O 1
ATOM 1928 N N . VAL B 1 108 ? -23.42400 20.63500 -15.49700 1.000 71.16426 148 VAL B N 1
ATOM 1929 C CA . VAL B 1 108 ? -24.22400 19.92100 -14.51700 1.000 74.00433 148 VAL B CA 1
ATOM 1930 C C . VAL B 1 108 ? -25.31200 20.84400 -13.98100 1.000 65.58992 148 VAL B C 1
ATOM 1931 O O . VAL B 1 108 ? -25.02500 21.78700 -13.24400 1.000 69.24561 148 VAL B O 1
ATOM 1935 N N . GLU B 1 109 ? -26.55700 20.57600 -14.35800 1.000 66.12288 149 GLU B N 1
ATOM 1936 C CA . GLU B 1 109 ? -27.67900 21.40600 -13.93300 1.000 71.75772 149 GLU B CA 1
ATOM 1937 C C . GLU B 1 109 ? -27.91600 21.29100 -12.43100 1.000 66.39809 149 GLU B C 1
ATOM 1938 O O . GLU B 1 109 ? -28.18700 22.28500 -11.75700 1.000 64.39856 149 GLU B O 1
ATOM 1944 N N . PHE B 1 110 ? -27.81100 20.0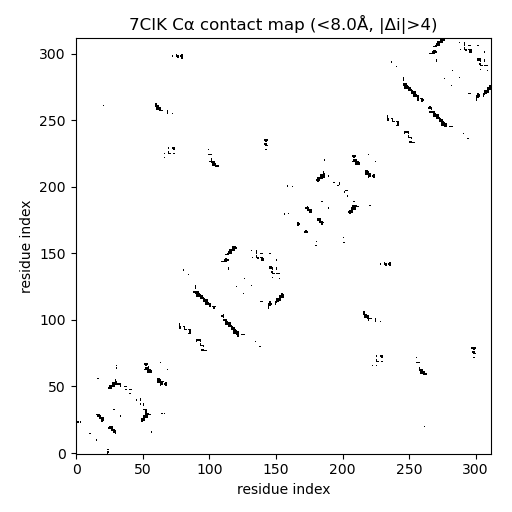7300 -11.91100 1.000 63.42752 150 PHE B N 1
ATOM 1945 C CA . PHE B 1 110 ? -28.01400 19.83100 -10.48800 1.000 60.19903 150 PHE B CA 1
ATOM 1946 C C . PHE B 1 110 ? -27.11100 18.70900 -9.99000 1.000 59.09694 150 PHE B C 1
ATOM 1947 O O . PHE B 1 110 ? -26.85300 17.74300 -10.70700 1.000 63.24252 150 PHE B O 1
ATOM 1955 N N . ALA B 1 111 ? -26.63500 18.84300 -8.75600 1.000 54.84395 151 ALA B N 1
ATOM 1956 C CA . ALA B 1 111 ? -25.76000 17.83900 -8.16400 1.000 48.60013 151 ALA B CA 1
ATOM 1957 C C . ALA B 1 111 ? -26.17200 17.51300 -6.73400 1.000 48.25156 151 ALA B C 1
ATOM 1958 O O . ALA B 1 111 ? -26.56400 18.39600 -5.97100 1.000 46.48432 151 ALA B O 1
ATOM 1960 N N . ARG B 1 112 ? -26.08300 16.23500 -6.38100 1.000 49.55152 152 ARG B N 1
ATOM 1961 C CA . ARG B 1 112 ? -26.32700 15.79800 -5.01400 1.000 51.43100 152 ARG B CA 1
ATOM 1962 C C . ARG B 1 112 ? -25.17900 14.91300 -4.54400 1.000 47.23120 152 ARG B C 1
ATOM 1963 O O . ARG B 1 112 ? -24.87300 13.89700 -5.16700 1.000 48.63901 152 ARG B O 1
ATOM 1971 N N . VAL B 1 113 ? -24.53900 15.31000 -3.45000 1.000 47.38428 153 VAL B N 1
ATOM 1972 C CA . VAL B 1 113 ? -23.41200 14.55800 -2.91200 1.000 42.17507 153 VAL B CA 1
ATOM 1973 C C . VAL B 1 113 ? -23.80600 13.83500 -1.62900 1.000 43.69265 153 VAL B C 1
ATOM 1974 O O . VAL B 1 113 ? -24.44400 14.41400 -0.75000 1.000 43.19345 153 VAL B O 1
ATOM 1978 N N . HIS B 1 114 ? -23.43100 12.56400 -1.53200 1.000 46.92569 154 HIS B N 1
ATOM 1979 C CA . HIS B 1 114 ? -23.69800 11.78300 -0.33200 1.000 48.11865 154 HIS B CA 1
ATOM 1980 C C . HIS B 1 114 ? -22.47500 10.97300 0.07800 1.000 40.18786 154 HIS B C 1
ATOM 1981 O O . HIS B 1 114 ? -21.99900 10.12600 -0.67600 1.000 43.65937 154 HIS B O 1
ATOM 1988 N N . ILE B 1 115 ? -21.96800 11.24200 1.27600 1.000 40.62345 155 ILE B N 1
ATOM 1989 C CA . ILE B 1 115 ? -20.81900 10.51600 1.80200 1.000 41.78861 155 ILE B CA 1
ATOM 1990 C C . ILE B 1 115 ? -21.26200 9.44200 2.78900 1.000 43.36381 155 ILE B C 1
ATOM 1991 O O . ILE B 1 115 ? -21.95300 9.73100 3.76500 1.000 42.40586 155 ILE B O 1
ATOM 1996 N N . VAL B 1 116 ? -20.86400 8.20100 2.52500 1.000 45.86690 156 VAL B N 1
ATOM 1997 C CA . VAL B 1 116 ? -21.20700 7.08800 3.40100 1.000 43.60013 156 VAL B CA 1
ATOM 1998 C C . VAL B 1 116 ? -20.11500 6.86700 4.44100 1.000 32.83149 156 VAL B C 1
ATOM 1999 O O . VAL B 1 116 ? -18.96800 6.58200 4.10000 1.000 39.92105 156 VAL B O 1
ATOM 2003 N N . LEU B 1 117 ? -20.48200 7.00100 5.71000 1.000 36.52486 157 LEU B N 1
ATOM 2004 C CA . LEU B 1 117 ? -19.52300 6.90400 6.80300 1.000 36.71313 157 LEU B CA 1
ATOM 2005 C C . LEU B 1 117 ? -19.24800 5.45500 7.19300 1.000 38.32218 157 LEU B C 1
ATOM 2006 O O . LEU B 1 117 ? -20.14600 4.61500 7.13300 1.000 38.49589 157 LEU B O 1
ATOM 2011 N N . PRO B 1 118 ? -17.99800 5.16000 7.58800 1.000 35.79745 158 PRO B N 1
ATOM 2012 C CA . PRO B 1 118 ? -17.62900 3.83200 8.09000 1.000 41.96027 158 PRO B CA 1
ATOM 2013 C C . PRO B 1 118 ? -18.47200 3.44700 9.30000 1.000 41.24417 158 PRO B C 1
ATOM 2014 O O . PRO B 1 118 ? -18.73400 4.29000 10.15800 1.000 41.55566 158 PRO B O 1
ATOM 2018 N N . GLU B 1 119 ? -18.89200 2.18900 9.36300 1.000 43.45604 159 GLU B N 1
ATOM 2019 C CA . GLU B 1 119 ? -19.80200 1.74300 10.41000 1.000 43.45833 159 GLU B CA 1
ATOM 2020 C C . GLU B 1 119 ? -19.07300 1.08700 11.57800 1.000 36.64213 159 GLU B C 1
ATOM 2021 O O . GLU B 1 119 ? -19.58600 1.05400 12.69600 1.000 38.98761 159 GLU B O 1
ATOM 2027 N N . LYS B 1 120 ? -17.87600 0.57100 11.32000 1.000 42.53801 160 LYS B N 1
ATOM 2028 C CA . LYS B 1 120 ? -17.14200 -0.17200 12.33700 1.000 42.72913 160 LYS B CA 1
ATOM 2029 C C . LYS B 1 120 ? -15.79600 0.45900 12.66500 1.000 46.76024 160 LYS B C 1
ATOM 2030 O O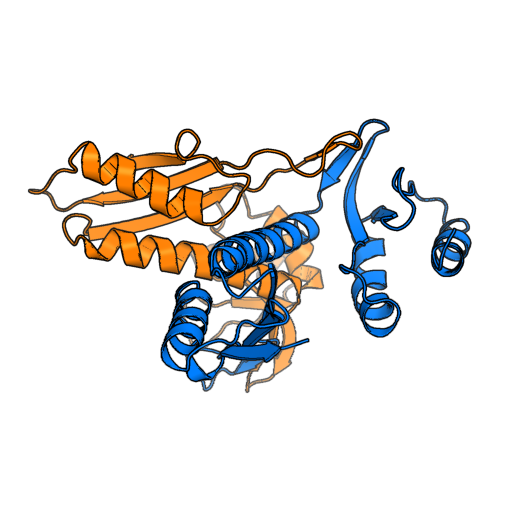 . LYS B 1 120 ? -15.22100 1.18900 11.85700 1.000 49.26966 160 LYS B O 1
ATOM 2036 N N . SER B 1 121 ? -15.30400 0.17000 13.86400 1.000 46.52675 161 SER B N 1
ATOM 2037 C CA . SER B 1 121 ? -13.99500 0.63100 14.30000 1.000 46.57367 161 SER B CA 1
ATOM 2038 C C . SER B 1 121 ? -13.27900 -0.48400 15.05300 1.000 47.76341 161 SER B C 1
ATOM 2039 O O . SER B 1 121 ? -13.53200 -0.70700 16.23600 1.000 54.34504 161 SER B O 1
ATOM 2042 N N . LEU B 1 122 ? -12.39300 -1.18900 14.35800 1.000 52.08738 162 LEU B N 1
ATOM 2043 C CA . LEU B 1 122 ? -11.66100 -2.29500 14.96200 1.000 62.18077 162 LEU B CA 1
ATOM 2044 C C . LEU B 1 122 ? -10.58000 -1.77900 15.90600 1.000 61.89028 162 LEU B C 1
ATOM 2045 O O . LEU B 1 122 ? -10.05400 -0.68400 15.72100 1.000 64.84424 162 LEU B O 1
ATOM 2050 N N . PHE B 1 123 ? -10.25300 -2.57600 16.91700 1.000 61.01714 163 PHE B N 1
ATOM 2051 C CA . PHE B 1 123 ? -9.29700 -2.16400 17.94000 1.000 66.88349 163 PHE B CA 1
ATOM 2052 C C . PHE B 1 123 ? -7.85700 -2.18400 17.43100 1.000 77.29744 163 PHE B C 1
ATOM 2053 O O . PHE B 1 123 ? -6.94500 -1.71700 18.11300 1.000 76.69293 163 PHE B O 1
ATOM 2061 N N . ILE B 1 124 ? -7.65900 -2.72000 16.23100 1.000 74.91486 164 ILE B N 1
ATOM 2062 C CA . ILE B 1 124 ? -6.32800 -2.80600 15.64300 1.000 70.60518 164 ILE B CA 1
ATOM 2063 C C . ILE B 1 124 ? -6.12500 -1.77000 14.54100 1.000 76.44896 164 ILE B C 1
ATOM 2064 O O . ILE B 1 124 ? -5.14300 -1.82600 13.80100 1.000 82.19877 164 ILE B O 1
ATOM 2069 N N . ARG B 1 125 ? -7.05200 -0.82300 14.43800 1.000 79.69640 165 ARG B N 1
ATOM 2070 C CA . ARG B 1 125 ? -7.00300 0.17400 13.37400 1.000 81.79791 165 ARG B CA 1
ATOM 2071 C C . ARG B 1 125 ? -7.77000 1.44000 13.75100 1.000 86.78170 165 ARG B C 1
ATOM 2072 O O . ARG B 1 125 ? -8.82900 1.37400 14.37300 1.000 84.02378 165 ARG B O 1
ATOM 2080 N N . GLU B 1 126 ? -7.22400 2.59100 13.37000 1.000 88.54506 166 GLU B N 1
ATOM 2081 C CA . GLU B 1 126 ? -7.80800 3.88000 13.72700 1.000 89.81827 166 GLU B CA 1
ATOM 2082 C C . GLU B 1 126 ? -9.18600 4.09300 13.10200 1.000 92.53146 166 GLU B C 1
ATOM 2083 O O . GLU B 1 126 ? -10.17400 4.28100 13.81200 1.000 91.83373 166 GLU B O 1
ATOM 2089 N N . GLU B 1 127 ? -9.24800 4.06300 11.77500 1.000 88.60886 167 GLU B N 1
ATOM 2090 C CA . GLU B 1 127 ? -10.50200 4.31000 11.07200 1.000 83.18494 167 GLU B CA 1
ATOM 2091 C C . GLU B 1 127 ? -10.56300 3.56500 9.74200 1.000 85.01985 167 GLU B C 1
ATOM 2092 O O . GLU B 1 127 ? -9.57000 3.48400 9.01800 1.000 83.92623 167 GLU B O 1
ATOM 2098 N N . GLU B 1 128 ? -11.73400 3.02000 9.42600 1.000 76.90906 168 GLU B N 1
ATOM 2099 C CA . GLU B 1 128 ? -11.93200 2.30900 8.16900 1.000 72.99178 168 GLU B CA 1
ATOM 2100 C C . GLU B 1 128 ? -12.17300 3.27800 7.01800 1.000 65.07503 168 GLU B C 1
ATOM 2101 O O . GLU B 1 128 ? -12.17200 4.49500 7.20700 1.000 64.60728 168 GLU B O 1
ATOM 2107 N N . GLU B 1 129 ? -12.38200 2.73100 5.82600 1.000 58.39912 169 GLU B N 1
ATOM 2108 C CA . GLU B 1 129 ? -12.54500 3.54900 4.63100 1.000 55.91670 169 GLU B CA 1
ATOM 2109 C C . GLU B 1 129 ? -14.00100 3.91400 4.37800 1.000 57.47884 169 GLU B C 1
ATOM 2110 O O . GLU B 1 129 ? -14.90600 3.11200 4.60400 1.000 55.60522 169 GLU B O 1
ATOM 2116 N N . ALA B 1 130 ? -14.21300 5.13700 3.90500 1.000 49.50351 170 ALA B N 1
ATOM 2117 C CA . ALA B 1 130 ? -15.54600 5.61200 3.56800 1.000 47.96123 170 ALA B CA 1
ATOM 2118 C C . ALA B 1 130 ? -15.75700 5.58000 2.06000 1.000 39.47950 170 ALA B C 1
ATOM 2119 O O . ALA B 1 130 ? -14.81900 5.34700 1.29800 1.000 42.92950 170 ALA B O 1
ATOM 2121 N N . LYS B 1 131 ? -16.99400 5.80900 1.63600 1.000 38.02188 171 LYS B N 1
ATOM 2122 C CA . LYS B 1 131 ? -17.31100 5.89800 0.21700 1.000 45.17174 171 LYS B CA 1
ATOM 2123 C C . LYS B 1 131 ? -18.32100 7.01300 -0.02100 1.000 42.44485 171 LYS B C 1
ATOM 2124 O O . LYS B 1 131 ? -18.95100 7.50000 0.91800 1.000 46.59728 171 LYS B O 1
ATOM 2130 N N . ALA B 1 132 ? -18.46700 7.42100 -1.27700 1.000 40.99944 172 ALA B N 1
ATOM 2131 C CA . ALA B 1 132 ? -19.35500 8.52700 -1.60900 1.000 48.88995 172 ALA B CA 1
ATOM 2132 C C . ALA B 1 132 ? -20.07000 8.30800 -2.93600 1.000 43.88015 172 ALA B C 1
ATOM 2133 O O . ALA B 1 132 ? -19.55400 7.63800 -3.83000 1.000 48.37493 172 ALA B O 1
ATOM 2135 N N . SER B 1 133 ? -21.26300 8.88100 -3.05100 1.000 42.98111 173 SER B N 1
ATOM 2136 C CA . SER B 1 133 ? -22.03500 8.82500 -4.28500 1.000 54.92753 173 SER B CA 1
ATOM 2137 C C . SER B 1 133 ? -22.35000 10.23300 -4.77400 1.000 53.69576 173 SER B C 1
ATOM 2138 O O . SER B 1 133 ? -22.75800 11.09400 -3.99400 1.000 50.58525 173 SER B O 1
ATOM 2141 N N . VAL B 1 134 ? -22.15500 10.46600 -6.06600 1.000 55.56021 174 VAL B N 1
ATOM 2142 C CA . VAL B 1 134 ? -22.42600 11.77200 -6.65100 1.000 54.01619 174 VAL B CA 1
ATOM 2143 C C . VAL B 1 134 ? -23.51800 11.67500 -7.71100 1.000 58.08763 174 VAL B C 1
ATOM 2144 O O . VAL B 1 134 ? -23.29700 11.13500 -8.79500 1.000 59.86050 174 VAL B O 1
ATOM 2148 N N . PHE B 1 135 ? -24.69800 12.19500 -7.38800 1.000 58.99831 175 PHE B N 1
ATOM 2149 C CA . PHE B 1 135 ? -25.83100 12.17000 -8.30600 1.000 66.11911 175 PHE B CA 1
ATOM 2150 C C . PHE B 1 135 ? -25.88100 13.44600 -9.14000 1.000 62.58104 175 PHE B C 1
ATOM 2151 O O . PHE B 1 135 ? -26.14200 14.53000 -8.61700 1.000 57.34877 175 PHE B O 1
ATOM 2159 N N . LEU B 1 136 ? -25.63500 13.31200 -10.43900 1.000 63.87072 176 LEU B N 1
ATOM 2160 C CA . LEU B 1 136 ? -25.56300 14.47000 -11.32300 1.000 63.37670 176 LEU B CA 1
ATOM 2161 C C . LEU B 1 136 ? -26.73100 14.54500 -12.30000 1.000 67.70747 176 LEU B C 1
ATOM 2162 O O . LEU B 1 136 ? -27.10100 13.55000 -12.92400 1.000 71.89663 176 LEU B O 1
ATOM 2167 N N . LYS B 1 137 ? -27.30800 15.73600 -12.42300 1.000 69.00305 177 LYS B N 1
ATOM 2168 C CA . LYS B 1 137 ? -28.31900 16.00500 -13.43700 1.000 69.78269 177 LYS B CA 1
ATOM 2169 C C . LYS B 1 137 ? -27.74100 16.94400 -14.48700 1.000 69.79003 177 LYS B C 1
ATOM 2170 O O . LYS B 1 137 ? -27.56200 18.13400 -14.23300 1.000 73.14997 177 LYS B O 1
ATOM 2176 N N . LEU B 1 138 ? -27.44300 16.40600 -15.66400 1.000 75.42235 178 LEU B N 1
ATOM 2177 C CA . LEU B 1 138 ? -26.80700 17.18700 -16.71800 1.000 78.43192 178 LEU B CA 1
ATOM 2178 C C . LEU B 1 138 ? -27.83300 17.82700 -17.64600 1.000 83.27868 178 LEU B C 1
ATOM 2179 O O . LEU B 1 138 ? -28.97700 17.37900 -17.72400 1.000 88.33251 178 LEU B O 1
ATOM 2184 N N . LYS B 1 139 ? -27.41800 18.87900 -18.34400 1.000 89.81832 179 LYS B N 1
ATOM 2185 C CA . LYS B 1 139 ? -28.24500 19.47300 -19.38500 1.000 89.61726 179 LYS B CA 1
ATOM 2186 C C . LYS B 1 139 ? -28.22100 18.56000 -20.60900 1.000 94.79225 179 LYS B C 1
ATOM 2187 O O . LYS B 1 139 ? -27.21600 17.89300 -20.85900 1.000 92.88908 179 LYS B O 1
ATOM 2193 N N . PRO B 1 140 ? -29.33000 18.52000 -21.36900 1.000 97.93064 180 PRO B N 1
ATOM 2194 C CA . PRO B 1 140 ? -29.50000 17.59300 -22.49700 1.000 99.30975 180 PRO B CA 1
ATOM 2195 C C . PRO B 1 140 ? -28.36300 17.62500 -23.51900 1.000 93.32507 180 PRO B C 1
ATOM 2196 O O . PRO B 1 140 ? -28.08000 16.60300 -24.14500 1.000 93.11045 180 PRO B O 1
ATOM 2200 N N . GLY B 1 141 ? -27.72000 18.77600 -23.67900 1.000 96.07515 181 GLY B N 1
ATOM 2201 C CA . GLY B 1 141 ? -26.65400 18.91600 -24.65500 1.000 100.20212 181 GLY B CA 1
ATOM 2202 C C . GLY B 1 141 ? -25.29600 18.46100 -24.15500 1.000 103.40741 181 GLY B C 1
ATOM 2203 O O . GLY B 1 141 ? -24.67300 17.57600 -24.74300 1.000 103.38493 181 GLY B O 1
ATOM 2204 N N . CYS B 1 142 ? -24.84000 19.06600 -23.06300 1.000 100.57509 182 CYS B N 1
ATOM 2205 C CA . CYS B 1 142 ? -23.49700 18.81700 -22.54500 1.000 97.50438 182 CYS B CA 1
ATOM 2206 C C . CYS B 1 142 ? -23.31700 17.40100 -22.00300 1.000 97.96209 182 CYS B C 1
ATOM 2207 O O . CYS B 1 142 ? -24.27600 16.75300 -21.58300 1.000 98.98479 182 CYS B O 1
ATOM 2210 N N . GLU B 1 143 ? -22.07200 16.93500 -22.02100 1.000 94.50872 183 GLU B N 1
ATOM 2211 C CA . GLU B 1 143 ? -21.71700 15.63200 -21.47100 1.000 93.27018 183 GLU B CA 1
ATOM 2212 C C . GLU B 1 143 ? -20.34500 15.72300 -20.80600 1.000 87.72478 183 GLU B C 1
ATOM 2213 O O . GLU B 1 143 ? -19.44900 16.40000 -21.31000 1.000 82.16100 183 GLU B O 1
ATOM 2219 N N . LEU B 1 144 ? -20.18500 15.04200 -19.67600 1.000 84.13540 184 LEU B N 1
ATOM 2220 C CA . LEU B 1 144 ? -18.95800 15.14500 -18.89100 1.000 79.17925 184 LEU B CA 1
ATOM 2221 C C . LEU B 1 144 ? -17.75200 14.50200 -19.56800 1.000 77.55026 184 LEU B C 1
ATOM 2222 O O . LEU B 1 144 ? -17.85900 13.44200 -20.18500 1.000 83.64613 184 LEU B O 1
ATOM 2227 N N . THR B 1 145 ? -16.60200 15.15700 -19.44000 1.000 72.41809 185 THR B N 1
ATOM 2228 C CA . THR B 1 145 ? -15.34500 14.62600 -19.94900 1.000 74.20507 185 THR B CA 1
ATOM 2229 C C . THR B 1 145 ? -14.68600 13.76600 -18.87300 1.000 74.59193 185 THR B C 1
ATOM 2230 O O . THR B 1 145 ? -14.91200 13.98800 -17.68300 1.000 73.44061 185 THR B O 1
ATOM 2234 N N . PRO B 1 146 ? -13.87900 12.77300 -19.28600 1.000 77.77674 186 PRO B N 1
ATOM 2235 C CA . PRO B 1 146 ? -13.17400 11.90300 -18.33600 1.000 75.73557 186 PRO B CA 1
ATOM 2236 C C . PRO B 1 146 ? -12.32300 12.67400 -17.32600 1.000 74.54474 186 PRO B C 1
ATOM 2237 O O . PRO B 1 146 ? -12.19100 12.23900 -16.18100 1.000 71.88988 186 PRO B O 1
ATOM 2241 N N . GLU B 1 147 ? -11.75700 13.80100 -17.74700 1.000 76.42796 187 GLU B N 1
ATOM 2242 C CA . GLU B 1 147 ? -10.96200 14.63500 -16.85200 1.000 74.30132 187 GLU B CA 1
ATOM 2243 C C . GLU B 1 147 ? -11.84700 15.29600 -15.80000 1.000 65.64464 187 GLU B C 1
ATOM 2244 O O . GLU B 1 147 ? -11.46300 15.41100 -14.63600 1.000 64.78572 187 GLU B O 1
ATOM 2250 N N . GLN B 1 148 ? -13.03100 15.72900 -16.22000 1.000 63.50413 188 GLN B N 1
ATOM 2251 C CA . GLN B 1 148 ? -13.97700 16.37400 -15.31700 1.000 66.17357 188 GLN B CA 1
ATOM 2252 C C . GLN B 1 148 ? -14.50200 15.39800 -14.26800 1.000 64.01030 188 GLN B C 1
ATOM 2253 O O . GLN B 1 148 ? -14.62800 15.74800 -13.09500 1.000 60.11554 188 GLN B O 1
ATOM 2259 N N . VAL B 1 149 ? -14.80800 14.17700 -14.69800 1.000 64.49871 189 VAL B N 1
ATOM 2260 C CA . VAL B 1 149 ? -15.29300 13.14000 -13.79300 1.000 61.13820 189 VAL B CA 1
ATOM 2261 C C . VAL B 1 149 ? -14.24400 12.81600 -12.73600 1.000 56.70027 189 VAL B C 1
ATOM 2262 O O . VAL B 1 149 ? -14.55400 12.70400 -11.55000 1.000 54.52123 189 VAL B O 1
ATOM 2266 N N . LYS B 1 150 ? -12.99800 12.67600 -13.17800 1.000 49.29880 190 LYS B N 1
ATOM 2267 C CA . LYS B 1 150 ? -11.88500 12.41400 -12.27500 1.000 57.11109 190 LYS B CA 1
ATOM 2268 C C . LYS B 1 150 ? -11.70000 13.56600 -11.29200 1.000 55.78408 190 LYS B C 1
ATOM 2269 O O . LYS B 1 150 ? -11.39800 13.35100 -10.11900 1.000 58.29454 190 LYS B O 1
ATOM 2275 N N . ALA B 1 151 ? -11.89400 14.78800 -11.77900 1.000 56.93052 191 ALA B N 1
ATOM 2276 C CA . ALA B 1 151 ? -11.78500 15.97400 -10.93800 1.000 52.26574 191 ALA B CA 1
ATOM 2277 C C . ALA B 1 151 ? -12.87000 15.98300 -9.86600 1.000 46.67944 191 ALA B C 1
ATOM 2278 O O . ALA B 1 151 ? -12.63200 16.39900 -8.73200 1.000 47.56340 191 ALA B O 1
ATOM 2280 N N . ILE B 1 152 ? -14.06200 15.52200 -10.23400 1.000 44.09936 192 ILE B N 1
ATOM 2281 C CA . ILE B 1 152 ? -15.17700 15.43500 -9.29900 1.000 45.23649 192 ILE B CA 1
ATOM 2282 C C . ILE B 1 152 ? -14.86500 14.45400 -8.17300 1.000 45.01859 192 ILE B C 1
ATOM 2283 O O . ILE B 1 152 ? -15.12500 14.73600 -7.00200 1.000 45.04935 192 ILE B O 1
ATOM 2288 N N . ARG B 1 153 ? -14.29500 13.30800 -8.53300 1.000 45.78812 193 ARG B N 1
ATOM 2289 C CA . ARG B 1 153 ? -13.93300 12.29300 -7.55000 1.000 46.30622 193 ARG B CA 1
ATOM 2290 C C . ARG B 1 153 ? -12.83400 12.79300 -6.61700 1.000 42.94310 193 ARG B C 1
ATOM 2291 O O . ARG B 1 153 ? -12.84200 12.49400 -5.42500 1.000 43.07802 193 ARG B O 1
ATOM 2299 N N . ASN B 1 154 ? -11.89200 13.55400 -7.16500 1.000 41.75098 194 ASN B N 1
ATOM 2300 C CA . ASN B 1 154 ? -10.81300 14.12400 -6.36500 1.000 45.50355 194 ASN B CA 1
ATOM 2301 C C . ASN B 1 154 ? -11.31600 15.19800 -5.40900 1.000 40.64517 194 ASN B C 1
ATOM 2302 O O . ASN B 1 154 ? -10.83800 15.31000 -4.28000 1.000 43.54438 194 ASN B O 1
ATOM 2307 N N . LEU B 1 155 ? -12.28200 15.98600 -5.87000 1.000 39.92850 195 LEU B N 1
ATOM 2308 C CA . LEU B 1 155 ? -12.85700 17.05500 -5.06100 1.000 42.13187 195 LEU B CA 1
ATOM 2309 C C . LEU B 1 155 ? -13.58200 16.50200 -3.83900 1.000 37.50342 195 LEU B C 1
ATOM 2310 O O . LEU B 1 155 ? -13.38700 16.97900 -2.72100 1.000 38.13220 195 LEU B O 1
ATOM 2315 N N . VAL B 1 156 ? -14.41700 15.49200 -4.06000 1.000 38.46931 196 VAL B N 1
ATOM 2316 C CA . VAL B 1 156 ? -15.19100 14.88500 -2.98300 1.000 36.19536 196 VAL B CA 1
ATOM 2317 C C . VAL B 1 156 ? -14.29500 14.10800 -2.02200 1.000 36.54766 196 VAL B C 1
ATOM 2318 O O . VAL B 1 156 ? -14.42100 14.23700 -0.80400 1.000 34.11763 196 VAL B O 1
ATOM 2322 N N . SER B 1 157 ? -13.38600 13.31000 -2.57500 1.000 36.42887 197 SER B N 1
ATOM 2323 C CA . SER B 1 157 ? -12.48900 12.49100 -1.76400 1.000 38.97011 197 SER B CA 1
ATOM 2324 C C . SER B 1 157 ? -11.49300 13.34400 -0.98900 1.000 36.39833 197 SER B C 1
ATOM 2325 O O . SER B 1 157 ? -10.95800 12.91400 0.03200 1.000 38.20185 197 SER B O 1
ATOM 2328 N N . GLY B 1 158 ? -11.24700 14.55400 -1.47900 1.000 39.45942 198 GLY B N 1
ATOM 2329 C CA . GLY B 1 158 ? -10.31300 15.46000 -0.83600 1.000 39.44969 198 GLY B CA 1
ATOM 2330 C C . GLY B 1 158 ? -10.84200 16.03800 0.46300 1.000 39.28508 198 GLY B C 1
ATOM 2331 O O . GLY B 1 158 ? -10.12400 16.73700 1.17600 1.000 40.23919 198 GLY B O 1
ATOM 2332 N N . SER B 1 159 ? -12.10100 15.74600 0.77300 1.000 39.00700 199 SER B N 1
ATOM 2333 C CA . SER B 1 159 ? -12.73400 16.26600 1.97800 1.000 37.70665 199 SER B CA 1
ATOM 2334 C C . SER B 1 159 ? -12.20100 15.59800 3.24300 1.000 41.73292 199 SER B C 1
ATOM 2335 O O . SER B 1 159 ? -11.97700 16.26300 4.25300 1.000 36.08572 199 SER B O 1
ATOM 2338 N N . VAL B 1 160 ? -12.01000 14.28300 3.18900 1.000 38.21855 200 VAL B N 1
ATOM 2339 C CA . VAL B 1 160 ? -11.49300 13.54100 4.33600 1.000 38.77085 200 VAL B CA 1
ATOM 2340 C C . VAL B 1 160 ? -10.39300 12.56800 3.91900 1.000 44.13911 200 VAL B C 1
ATOM 2341 O O . VAL B 1 160 ? -10.26300 12.22700 2.74300 1.000 40.80719 200 VAL B O 1
ATOM 2345 N N . GLU B 1 161 ? -9.60600 12.12200 4.89300 1.000 44.30287 201 GLU B N 1
ATOM 2346 C CA . GLU B 1 161 ? -8.46200 11.25900 4.62300 1.000 45.23178 201 GLU B CA 1
ATOM 2347 C C . GLU B 1 161 ? -8.88400 9.82900 4.30000 1.000 47.47944 201 GLU B C 1
ATOM 2348 O O . GLU B 1 161 ? -8.28000 9.17400 3.45200 1.000 51.86890 201 GLU B O 1
ATOM 2354 N N . ASN B 1 162 ? -9.92400 9.35100 4.97600 1.000 47.43719 202 ASN B N 1
ATOM 2355 C CA . ASN B 1 162 ? -10.37800 7.97400 4.80600 1.000 41.36891 202 ASN B CA 1
ATOM 2356 C C . ASN B 1 162 ? -11.32500 7.79700 3.62000 1.000 48.18772 202 ASN B C 1
ATOM 2357 O O . ASN B 1 162 ? -12.13100 6.86600 3.59200 1.000 47.75731 202 ASN B O 1
ATOM 2362 N N . LEU B 1 163 ? -11.22500 8.69400 2.64300 1.000 45.58727 203 LEU B N 1
ATOM 2363 C CA . LEU B 1 163 ? -11.99900 8.57800 1.41300 1.000 43.11374 203 LEU B CA 1
ATOM 2364 C C . LEU B 1 163 ? -11.09800 8.75100 0.19800 1.000 46.48201 203 LEU B C 1
ATOM 2365 O O . LEU B 1 163 ? -10.43600 9.77700 0.04300 1.000 50.04230 203 LEU B O 1
ATOM 2370 N N . LYS B 1 164 ? -11.07700 7.73700 -0.65900 1.000 43.54251 204 LYS B N 1
ATOM 2371 C CA . LYS B 1 164 ? -10.22800 7.74300 -1.84300 1.000 45.47568 204 LYS B CA 1
ATOM 2372 C C . LYS B 1 164 ? -11.06000 8.05200 -3.08400 1.000 42.76815 204 LYS B C 1
ATOM 2373 O O . LYS B 1 164 ? -12.26200 7.78600 -3.10500 1.000 46.01170 204 LYS B O 1
ATOM 2379 N N . PRO B 1 165 ? -10.42600 8.63200 -4.11700 1.000 42.00031 205 PRO B N 1
ATOM 2380 C CA . PRO B 1 165 ? -11.11900 8.96400 -5.36800 1.000 43.62466 205 PRO B CA 1
ATOM 2381 C C . PRO B 1 165 ? -11.79600 7.75600 -6.01500 1.000 52.70008 205 PRO B C 1
ATOM 2382 O O . PRO B 1 165 ? -12.88000 7.89200 -6.58300 1.000 52.02326 205 PRO B O 1
ATOM 2386 N N . SER B 1 166 ? -11.16500 6.59000 -5.91700 1.000 47.52199 206 SER B N 1
ATOM 2387 C CA . SER B 1 166 ? -11.70200 5.37300 -6.51500 1.000 49.18000 206 SER B CA 1
ATOM 2388 C C . SER B 1 166 ? -12.97100 4.90300 -5.81000 1.000 48.25599 206 SER B C 1
ATOM 2389 O O . SER B 1 166 ? -13.77000 4.16500 -6.38400 1.000 54.37824 206 SER B O 1
ATOM 2392 N N . GLN B 1 167 ? -13.15000 5.33300 -4.56500 1.000 49.92673 207 GLN B N 1
ATOM 2393 C CA . GLN B 1 167 ? -14.32100 4.94300 -3.78700 1.000 47.16612 207 GLN B CA 1
ATOM 2394 C C . GLN B 1 167 ? -15.46100 5.94300 -3.94800 1.000 46.07165 207 GLN B C 1
ATOM 2395 O O . GLN B 1 167 ? -16.46000 5.87900 -3.23200 1.000 49.73760 207 GLN B O 1
ATOM 2401 N N . VAL B 1 168 ? -15.30600 6.86500 -4.89100 1.000 46.06849 208 VAL B N 1
ATOM 2402 C CA . VAL B 1 168 ? -16.35000 7.83700 -5.18900 1.000 47.21503 208 VAL B CA 1
ATOM 2403 C C . VAL B 1 168 ? -17.02600 7.49900 -6.51200 1.000 44.70098 208 VAL B C 1
ATOM 2404 O O . VAL B 1 168 ? -16.40200 7.56400 -7.56900 1.000 54.14536 208 VAL B O 1
ATOM 2408 N N . VAL B 1 169 ? -18.30200 7.13300 -6.45000 1.000 48.08015 209 VAL B N 1
ATOM 2409 C CA . VAL B 1 169 ? -19.04200 6.77600 -7.65300 1.000 49.80893 209 VAL B CA 1
ATOM 2410 C C . VAL B 1 169 ? -19.82000 7.97200 -8.19600 1.000 52.47370 209 VAL B C 1
ATOM 2411 O O . VAL B 1 169 ? -20.48400 8.69200 -7.44800 1.000 55.04214 209 VAL B O 1
ATOM 2415 N N . VAL B 1 170 ? -19.72200 8.18300 -9.50400 1.000 54.87100 210 VAL B N 1
ATOM 2416 C CA . VAL B 1 170 ? -20.39300 9.30100 -10.15500 1.000 55.01655 210 VAL B CA 1
ATOM 2417 C C . VAL B 1 170 ? -21.45800 8.80500 -11.12500 1.000 58.49954 210 VAL B C 1
ATOM 2418 O O . VAL B 1 170 ? -21.14500 8.16400 -12.12800 1.000 61.81396 210 VAL B O 1
ATOM 2422 N N . VAL B 1 171 ? -22.71600 9.10500 -10.82200 1.000 52.88503 211 VAL B N 1
ATOM 2423 C CA . VAL B 1 171 ? -23.82300 8.66700 -11.66100 1.000 61.53096 211 VAL B CA 1
ATOM 2424 C C . VAL B 1 171 ? -24.50800 9.85700 -12.32400 1.000 70.95266 211 VAL B C 1
ATOM 2425 O O . VAL B 1 171 ? -24.32300 11.00200 -11.91100 1.000 71.92032 211 VAL B O 1
ATOM 2429 N N . ASP B 1 172 ? -25.29600 9.58000 -13.35800 1.000 74.06281 212 ASP B N 1
ATOM 2430 C CA . ASP B 1 172 ? -26.02600 10.62700 -14.06100 1.000 76.74342 212 ASP B CA 1
ATOM 2431 C C . ASP B 1 172 ? -27.52700 10.36300 -14.02300 1.000 82.95095 212 ASP B C 1
ATOM 2432 O O . ASP B 1 172 ? -28.04100 9.54200 -14.78200 1.000 88.08075 212 ASP B O 1
ATOM 2437 N N . ASP B 1 173 ? -28.22200 11.06400 -13.13200 1.000 80.81869 213 ASP B N 1
ATOM 2438 C CA . ASP B 1 173 ? -29.66500 10.91000 -12.98600 1.000 88.98290 213 ASP B CA 1
ATOM 2439 C C . ASP B 1 173 ? -30.40300 11.37500 -14.23800 1.000 91.69082 213 ASP B C 1
ATOM 2440 O O . ASP B 1 173 ? -30.94800 12.47800 -14.27500 1.000 92.46791 213 ASP B O 1
#

InterPro domains:
  IPR000067 Flagellar M-ring protein FliF [PIRSF004862] (3-489)
  IPR000067 Flagellar M-ring protein FliF [PR01009] (120-138)
  IPR000067 Flagellar M-ring protein FliF [PR01009] (152-166)
  IPR000067 Flagellar M-ring protein FliF [PR01009] (195-213)
  IPR000067 Flagellar M-ring protein FliF [PR01009] (264-282)
  IPR000067 Flagellar M-ring protein FliF [PR01009] (334-358)
  IPR000067 Flagellar M-ring protein FliF [TIGR00206] (11-375)
  IPR006182 Flagellar M-ring, N-terminal [PF01514] (45-219)
  IPR013556 Flagellar M-ring C-terminal [PF08345] (251-396)
  IPR043427 Lipoprotein YscJ/Flagellar M-ring protein [PTHR30046] (1-488)
  IPR045851 AMP-binding enzyme domain superfamily [G3DSA:3.30.300.30] (118-220)